Protein AF-A0A382KLL0-F1 (afdb_monomer_lite)

Organism: NCBI:txid408172

Secondary structure (DSSP, 8-state):
---TT--SS-EEEEEES--SSSGGGTTT--EEEEETTEEEEE-TTS-HHHHHHHHHHHHHHH-SS-SSS-S-HHHHHHHHHTT-EEEEESSHHHHHHHHHHHHHHHTTS-EEEEETTT--TTSBTT-TT-SSB-THHHHHHHHIIIIIIHHH-HHHH-SSTTSHHHHHHHHHTTS--SS--S---

Sequence (185 aa):
MTPVGQAAEPDFKIHSGKNDRLPGLKSALPKHVQVFGLYIQATDRVPDAKLLHAADITADFLDNDRDGKPDNPKVNDKLWNERSAIVMGYDERELERLHDRYGEMFDDYALQGLYATETLPNAGPHNPKSPEFDASIEEILHIITSVGYAGVYPKVFGEHHGSELANAMDIARGGYFRTVPRRYP

Radius of gyration: 17.39 Å; chains: 1; bounding box: 43×48×37 Å

Foldseek 3Di:
DPPPQAPLAFDLDKDFDADPLLRVCCVQFRIWGDGRLEIETEGPLQDSVLSSLLSVLLNCVQPVVRPRHGPDVQLSVQSNVQSEYEYEYQDPVSVVVVCVVCVVSCVSHHYFYDHSVQQDCCAPPNPPPHPHDRCSNVRSVCSSQARRVCVRPVLARNPDPNRVVQVVVQVQQVHDDPDDDPDGD

Structure (mmCIF, N/CA/C/O backbone):
data_AF-A0A382KLL0-F1
#
_entry.id   AF-A0A382KLL0-F1
#
loop_
_atom_site.group_PDB
_atom_site.id
_atom_site.type_symbol
_atom_site.label_atom_id
_atom_site.label_alt_id
_atom_site.label_comp_id
_atom_site.label_asym_id
_atom_site.label_entity_id
_atom_site.label_seq_id
_atom_site.pdbx_PDB_ins_code
_atom_site.Cartn_x
_atom_site.Cartn_y
_atom_site.Cartn_z
_atom_site.occupancy
_atom_site.B_iso_or_equiv
_atom_site.auth_seq_id
_atom_site.auth_comp_id
_atom_site.auth_asym_id
_atom_site.auth_atom_id
_atom_site.pdbx_PDB_model_num
ATOM 1 N N . MET A 1 1 ? -12.933 -24.499 -12.499 1.00 36.19 1 MET A N 1
ATOM 2 C CA . MET A 1 1 ? -12.838 -24.156 -11.067 1.00 36.19 1 MET A CA 1
ATOM 3 C C . MET A 1 1 ? -13.063 -22.666 -10.958 1.00 36.19 1 MET A C 1
ATOM 5 O O . MET A 1 1 ? -12.303 -21.921 -11.555 1.00 36.19 1 MET A O 1
ATOM 9 N N . THR A 1 2 ? -14.131 -22.242 -10.296 1.00 32.59 2 THR A N 1
ATOM 10 C CA . THR A 1 2 ? -14.347 -20.830 -9.967 1.00 32.59 2 THR A CA 1
ATOM 11 C C . THR A 1 2 ? -13.279 -20.430 -8.943 1.00 32.59 2 THR A C 1
ATOM 13 O O . THR A 1 2 ? -13.152 -21.151 -7.949 1.00 32.59 2 THR A O 1
ATOM 16 N N . PRO A 1 3 ? -12.468 -19.380 -9.160 1.00 39.78 3 PRO A N 1
ATOM 17 C CA . PRO A 1 3 ? -11.495 -18.947 -8.166 1.00 39.78 3 PRO A CA 1
ATOM 18 C C . PRO A 1 3 ? -12.237 -18.530 -6.896 1.00 39.78 3 PRO A C 1
ATOM 20 O O . PRO A 1 3 ? -13.030 -17.592 -6.891 1.00 39.78 3 PRO A O 1
ATOM 23 N N . VAL A 1 4 ? -12.019 -19.275 -5.818 1.00 44.22 4 VAL A N 1
ATOM 24 C CA . VAL A 1 4 ? -12.547 -18.961 -4.491 1.00 44.22 4 VAL A CA 1
ATOM 25 C C . VAL A 1 4 ? -11.697 -17.811 -3.942 1.00 44.22 4 VAL A C 1
ATOM 27 O O . VAL A 1 4 ? -10.624 -18.048 -3.390 1.00 44.22 4 VAL A O 1
ATOM 30 N N . GLY A 1 5 ? -12.129 -16.568 -4.169 1.00 46.00 5 GLY A N 1
ATOM 31 C CA . GLY A 1 5 ? -11.445 -15.371 -3.657 1.00 46.00 5 GLY A CA 1
ATOM 32 C C . GLY A 1 5 ? -11.939 -14.026 -4.198 1.00 46.00 5 GLY A C 1
ATOM 33 O O . GLY A 1 5 ? -11.692 -13.003 -3.574 1.00 46.00 5 GLY A O 1
ATOM 34 N N . GLN A 1 6 ? -12.667 -14.007 -5.316 1.00 46.66 6 GLN A N 1
ATOM 35 C CA . GLN A 1 6 ? -13.164 -12.767 -5.914 1.00 46.66 6 GLN A CA 1
ATOM 36 C C . GLN A 1 6 ? -14.510 -12.384 -5.290 1.00 46.66 6 GLN A C 1
ATOM 38 O O . GLN A 1 6 ? -15.559 -12.863 -5.719 1.00 46.66 6 GLN A O 1
ATOM 43 N N . ALA A 1 7 ? -14.493 -11.529 -4.264 1.00 50.28 7 ALA A N 1
ATOM 44 C CA . ALA A 1 7 ? -15.650 -10.671 -4.042 1.00 50.28 7 ALA A CA 1
ATOM 45 C C . ALA A 1 7 ? -15.849 -9.858 -5.332 1.00 50.28 7 ALA A C 1
ATOM 47 O O . ALA A 1 7 ? -14.892 -9.277 -5.841 1.00 50.28 7 ALA A O 1
ATOM 48 N N . ALA A 1 8 ? -17.053 -9.915 -5.905 1.00 53.00 8 ALA A N 1
ATOM 49 C CA . ALA A 1 8 ? -17.367 -9.245 -7.168 1.00 53.00 8 ALA A CA 1
ATOM 50 C C . ALA A 1 8 ? -17.419 -7.717 -7.030 1.00 53.00 8 ALA A C 1
ATOM 52 O O . ALA A 1 8 ? -17.433 -7.043 -8.047 1.00 53.00 8 ALA A O 1
ATOM 53 N N . GLU A 1 9 ? -17.467 -7.220 -5.791 1.00 58.47 9 GLU A N 1
ATOM 54 C CA . GLU A 1 9 ? -17.446 -5.814 -5.398 1.00 58.47 9 GLU A CA 1
ATOM 55 C C . GLU A 1 9 ? -16.724 -5.710 -4.036 1.00 58.47 9 GLU A C 1
ATOM 57 O O . GLU A 1 9 ? -16.794 -6.659 -3.239 1.00 58.47 9 GLU A O 1
ATOM 62 N N . PRO A 1 10 ? -16.018 -4.604 -3.745 1.00 63.91 10 PRO A N 1
ATOM 63 C CA . PRO A 1 10 ? -15.352 -4.406 -2.462 1.00 63.91 10 PRO A CA 1
ATOM 64 C C . PRO A 1 10 ? -16.366 -4.276 -1.309 1.00 63.91 10 PRO A C 1
ATOM 66 O O . PRO A 1 10 ? -17.288 -3.462 -1.352 1.00 63.91 10 PRO A O 1
ATOM 69 N N . ASP A 1 11 ? -16.189 -5.077 -0.251 1.00 68.38 11 ASP A N 1
ATOM 70 C CA . ASP A 1 11 ? -16.992 -4.995 0.975 1.00 68.38 11 ASP A CA 1
ATOM 71 C C . ASP A 1 11 ? -16.324 -4.028 1.959 1.00 68.38 11 ASP A C 1
ATOM 73 O O . ASP A 1 11 ? -15.412 -4.400 2.697 1.00 68.38 11 ASP A O 1
ATOM 77 N N . PHE A 1 12 ? -16.798 -2.781 2.005 1.00 79.62 12 PHE A N 1
ATOM 78 C CA . PHE A 1 12 ? -16.330 -1.758 2.954 1.00 79.62 12 PHE A CA 1
ATOM 79 C C . PHE A 1 12 ? -16.808 -1.985 4.397 1.00 79.62 12 PHE A C 1
ATOM 81 O O . PHE A 1 12 ? -16.829 -1.067 5.220 1.00 79.62 12 PHE A O 1
ATOM 88 N N . LYS A 1 13 ? -17.232 -3.198 4.744 1.00 84.69 13 LYS A N 1
ATOM 89 C CA . LYS A 1 13 ? -17.627 -3.539 6.102 1.00 84.69 13 LYS A CA 1
ATOM 90 C C . LYS A 1 13 ? -16.410 -3.920 6.934 1.00 84.69 13 LYS A C 1
ATOM 92 O O . LYS A 1 13 ? -15.639 -4.809 6.585 1.00 84.69 13 LYS A O 1
ATOM 97 N N . ILE A 1 14 ? -16.293 -3.293 8.103 1.00 84.25 14 ILE A N 1
ATOM 98 C CA . ILE A 1 14 ? -15.345 -3.740 9.122 1.00 84.25 14 ILE A CA 1
ATOM 99 C C . ILE A 1 14 ? -15.863 -5.044 9.717 1.00 84.25 14 ILE A C 1
ATOM 101 O O . ILE A 1 14 ? -16.942 -5.103 10.315 1.00 84.25 14 ILE A O 1
ATOM 105 N N . HIS A 1 15 ? -15.056 -6.084 9.584 1.00 85.62 15 HIS A N 1
ATOM 106 C CA . HIS A 1 15 ? -15.266 -7.367 10.224 1.00 85.62 15 HIS A CA 1
ATOM 107 C C . HIS A 1 15 ? -14.404 -7.452 11.480 1.00 85.62 15 HIS A C 1
ATOM 109 O O . HIS A 1 15 ? -13.252 -7.010 11.521 1.00 85.62 15 HIS A O 1
ATOM 115 N N . SER A 1 16 ? -14.973 -8.042 12.525 1.00 78.00 16 SER A N 1
ATOM 116 C CA . SER A 1 16 ? -14.269 -8.360 13.761 1.00 78.00 16 SER A CA 1
A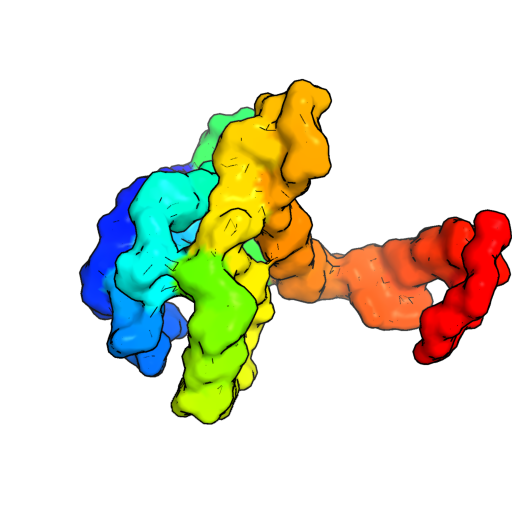TOM 117 C C . SER A 1 16 ? -14.259 -9.869 13.969 1.00 78.00 16 SER A C 1
ATOM 119 O O . SER A 1 16 ? -15.190 -10.585 13.593 1.00 78.00 16 SER A O 1
ATOM 121 N N . GLY A 1 17 ? -13.189 -10.391 14.562 1.00 67.50 17 GLY A N 1
ATOM 122 C CA . GLY A 1 17 ? -13.123 -11.809 14.902 1.00 67.50 17 GLY A CA 1
ATOM 123 C C . GLY A 1 17 ? -12.251 -12.644 13.962 1.00 67.50 17 GLY A C 1
ATOM 124 O O . GLY A 1 17 ? -11.063 -12.385 13.836 1.00 67.50 17 GLY A O 1
ATOM 125 N N . LYS A 1 18 ? -12.765 -13.777 13.462 1.00 63.84 18 LYS A N 1
ATOM 126 C CA . LYS A 1 18 ? -11.945 -14.800 12.782 1.00 63.84 18 LYS A CA 1
ATOM 127 C C . LYS A 1 18 ? -11.482 -14.292 11.410 1.00 63.84 18 LYS A C 1
ATOM 129 O O . LYS A 1 18 ? -12.294 -14.188 10.503 1.00 63.84 18 LYS A O 1
ATOM 134 N N . ASN A 1 19 ? -10.187 -14.023 11.276 1.00 71.56 19 ASN A N 1
ATOM 135 C CA . ASN A 1 19 ? -9.538 -13.797 9.992 1.00 71.56 19 ASN A CA 1
ATOM 136 C C . ASN A 1 19 ? -8.830 -15.092 9.575 1.00 71.56 19 ASN A C 1
ATOM 138 O O . ASN A 1 19 ? -7.762 -15.409 10.089 1.00 71.56 19 ASN A O 1
ATOM 142 N N . ASP A 1 20 ? -9.439 -15.861 8.673 1.00 69.94 20 ASP A N 1
ATOM 143 C CA . ASP A 1 20 ? -8.904 -17.163 8.247 1.00 69.94 20 ASP A CA 1
ATOM 144 C C . ASP A 1 20 ? -7.641 -17.062 7.390 1.00 69.94 20 ASP A C 1
ATOM 146 O O . ASP A 1 20 ? -6.955 -18.063 7.181 1.00 69.94 20 ASP A O 1
ATOM 150 N N . ARG A 1 21 ? -7.314 -15.858 6.915 1.00 72.12 21 ARG A N 1
ATOM 151 C CA . ARG A 1 21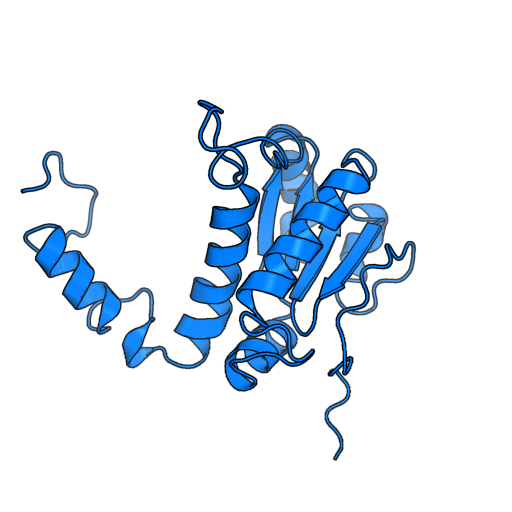 ? -6.113 -15.594 6.124 1.00 72.12 21 ARG A CA 1
ATOM 152 C C . ARG A 1 21 ? -4.925 -15.226 6.991 1.00 72.12 21 ARG A C 1
ATOM 154 O O . ARG A 1 21 ? -3.828 -15.659 6.671 1.00 72.12 21 ARG A O 1
ATOM 161 N N . LEU A 1 22 ? -5.162 -14.526 8.097 1.00 71.19 22 LEU A N 1
ATOM 162 C CA . LEU A 1 22 ? -4.162 -14.124 9.090 1.00 71.19 22 LEU A CA 1
ATOM 163 C C . LEU A 1 22 ? -4.571 -14.583 10.508 1.00 71.19 22 LEU A C 1
ATOM 165 O O . LEU A 1 22 ? -4.664 -13.773 11.434 1.00 71.19 22 LEU A O 1
ATOM 169 N N . PRO A 1 23 ? -4.834 -15.893 10.722 1.00 69.75 23 PRO A N 1
ATOM 170 C CA . PRO A 1 23 ? -5.451 -16.388 11.958 1.00 69.75 23 PRO A CA 1
ATOM 171 C C . PRO A 1 23 ? -4.567 -16.167 13.183 1.00 69.75 23 PRO A C 1
ATOM 173 O O . PRO A 1 23 ? -5.071 -15.947 14.284 1.00 69.75 23 PRO A O 1
ATOM 176 N N . GLY A 1 24 ? -3.251 -16.186 12.976 1.00 69.62 24 GLY A N 1
ATOM 177 C CA . GLY A 1 24 ? -2.265 -15.951 14.015 1.00 69.62 24 GLY A CA 1
ATOM 178 C C . GLY A 1 24 ? -2.253 -14.515 14.549 1.00 69.62 24 GLY A C 1
ATOM 179 O O . GLY A 1 24 ? -1.866 -14.296 15.693 1.00 69.62 24 GLY A O 1
ATOM 180 N N . LEU A 1 25 ? -2.731 -13.545 13.765 1.00 74.31 25 LEU A N 1
ATOM 181 C CA . LEU A 1 25 ? -2.673 -12.130 14.134 1.00 74.31 25 LEU A CA 1
ATOM 182 C C . LEU A 1 25 ? -3.972 -11.589 14.713 1.00 74.31 25 LEU A C 1
ATOM 184 O O . LEU A 1 25 ? -3.988 -10.465 15.198 1.00 74.31 25 LEU A O 1
ATOM 188 N N . LYS A 1 26 ? -5.042 -12.387 14.750 1.00 77.56 26 LYS A N 1
ATOM 189 C CA . LYS A 1 26 ? -6.360 -11.965 15.245 1.00 77.56 26 LYS A CA 1
ATOM 190 C C . LYS A 1 26 ? -6.315 -11.267 16.609 1.00 77.56 26 LYS A C 1
ATOM 192 O O . LYS A 1 26 ? -7.029 -10.294 16.822 1.00 77.56 26 LYS A O 1
ATOM 197 N N . SER A 1 27 ? -5.520 -11.785 17.545 1.00 79.12 27 SER A N 1
ATOM 198 C CA . SER A 1 27 ? -5.426 -11.212 18.896 1.00 79.12 27 SER A CA 1
ATOM 199 C C . SER A 1 27 ? -4.748 -9.840 18.912 1.00 79.12 27 SER A C 1
ATOM 201 O O . SER A 1 27 ? -4.966 -9.069 19.840 1.00 79.1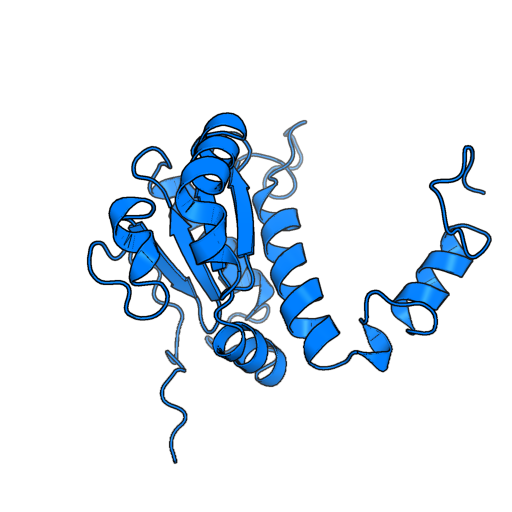2 27 SER A O 1
ATOM 203 N N . ALA A 1 28 ? -3.913 -9.555 17.914 1.00 84.44 28 ALA A N 1
ATOM 204 C CA . ALA A 1 28 ? -3.158 -8.315 17.788 1.00 84.44 28 ALA A CA 1
ATOM 205 C C . ALA A 1 28 ? -3.852 -7.310 16.846 1.00 84.44 28 ALA A C 1
ATOM 207 O O . ALA A 1 28 ? -3.778 -6.104 17.065 1.00 84.44 28 ALA A O 1
ATOM 208 N N . LEU A 1 29 ? -4.564 -7.822 15.838 1.00 91.12 29 LEU A N 1
ATOM 209 C CA . LEU A 1 29 ? -5.255 -7.088 14.781 1.00 91.12 29 LEU A CA 1
ATOM 210 C C . LEU A 1 29 ? -6.734 -7.529 14.712 1.00 91.12 29 LEU A C 1
ATOM 212 O O . LEU A 1 29 ? -7.131 -8.292 13.826 1.00 91.12 29 LEU A O 1
ATOM 216 N N . PRO A 1 30 ? -7.566 -7.114 15.680 1.00 91.31 30 PRO A N 1
ATOM 217 C CA . PRO A 1 30 ? -8.939 -7.604 15.817 1.00 91.31 30 PRO A CA 1
ATOM 218 C C . PRO A 1 30 ? -9.905 -7.099 14.739 1.00 91.31 30 PRO A C 1
ATOM 220 O O . PRO A 1 30 ? -10.977 -7.692 14.569 1.00 91.31 30 PRO A O 1
ATOM 223 N N . LYS A 1 31 ? -9.552 -6.026 14.022 1.00 93.25 31 LYS A N 1
ATOM 224 C CA . LYS A 1 31 ? -10.388 -5.395 12.994 1.00 93.25 31 LYS A CA 1
ATOM 225 C C . LYS A 1 31 ? -9.793 -5.615 11.620 1.00 93.25 31 LYS A C 1
ATOM 227 O O . LYS A 1 31 ? -8.582 -5.483 11.455 1.00 93.25 31 LYS A O 1
ATOM 232 N N . HIS A 1 32 ? -10.636 -5.913 10.638 1.00 92.19 32 HIS A N 1
ATOM 233 C CA . HIS A 1 32 ? -10.185 -6.038 9.261 1.00 92.19 32 HIS A CA 1
ATOM 234 C C . HIS A 1 32 ? -11.255 -5.670 8.236 1.00 92.19 32 HIS A C 1
ATOM 236 O O . HIS A 1 32 ? -12.452 -5.770 8.498 1.00 92.19 32 HIS A O 1
ATOM 242 N N . VAL A 1 33 ? -10.785 -5.279 7.057 1.00 92.75 33 VAL A N 1
ATOM 243 C CA . VAL A 1 33 ? -11.560 -5.075 5.831 1.00 92.75 33 VAL A CA 1
ATOM 244 C C . VAL A 1 33 ? -10.838 -5.824 4.709 1.00 92.75 33 VAL A C 1
ATOM 246 O O . VAL A 1 33 ? -9.607 -5.901 4.708 1.00 92.75 33 VAL A O 1
ATOM 249 N N . GLN A 1 34 ? -11.590 -6.408 3.779 1.00 91.62 34 GLN A N 1
ATOM 250 C CA . GLN A 1 34 ? -11.034 -7.017 2.573 1.00 91.62 34 GLN A CA 1
ATOM 251 C C . GLN A 1 34 ? -11.463 -6.192 1.363 1.00 91.62 34 GLN A C 1
ATOM 253 O O . GLN A 1 34 ? -12.655 -6.075 1.082 1.00 91.62 34 GLN A O 1
ATOM 258 N N . VAL A 1 35 ? -10.486 -5.682 0.619 1.00 93.81 35 VAL A N 1
ATOM 259 C CA . VAL A 1 35 ? -10.706 -4.974 -0.641 1.00 93.81 35 VAL A CA 1
ATOM 260 C C . VAL A 1 35 ? -10.065 -5.804 -1.743 1.00 93.81 35 VAL A C 1
ATOM 262 O O . VAL A 1 35 ? -8.844 -5.866 -1.878 1.00 93.81 35 VAL A O 1
ATOM 265 N N . PHE A 1 36 ? -10.909 -6.515 -2.491 1.00 93.19 36 PHE A N 1
ATOM 266 C CA . PHE A 1 36 ? -10.484 -7.496 -3.487 1.00 93.19 36 PHE A CA 1
ATOM 267 C C . PHE A 1 36 ? -9.445 -8.494 -2.923 1.00 93.19 36 PHE A C 1
ATOM 269 O O . PHE A 1 36 ? -9.746 -9.239 -1.987 1.00 93.19 36 PHE A O 1
ATOM 276 N N . GLY A 1 37 ? -8.242 -8.546 -3.499 1.00 92.56 37 GLY A N 1
ATOM 277 C CA . GLY A 1 37 ? -7.136 -9.407 -3.089 1.00 92.56 37 GLY A CA 1
ATOM 278 C C . GLY A 1 37 ? -6.292 -8.880 -1.925 1.00 92.56 37 GLY A C 1
ATOM 279 O O . GLY A 1 37 ? -5.418 -9.616 -1.471 1.00 92.56 37 GLY A O 1
ATOM 280 N N . LEU A 1 38 ? -6.533 -7.658 -1.431 1.00 94.25 38 LEU A N 1
ATOM 281 C CA . LEU A 1 38 ? -5.754 -7.034 -0.358 1.00 94.25 38 LEU A CA 1
ATOM 282 C C . LEU A 1 38 ? -6.553 -6.956 0.952 1.00 94.25 38 LEU A C 1
ATOM 284 O O . LEU A 1 38 ? -7.702 -6.512 0.984 1.00 94.25 38 LEU A O 1
ATOM 288 N N . TYR A 1 39 ? -5.927 -7.367 2.056 1.00 92.94 39 TYR A N 1
ATOM 289 C CA . TYR A 1 39 ? -6.479 -7.162 3.395 1.00 92.94 39 TYR A CA 1
ATOM 290 C C . TYR A 1 39 ? -5.972 -5.864 4.016 1.00 92.94 39 TYR A C 1
ATOM 292 O O . TYR A 1 39 ? -4.827 -5.471 3.826 1.00 92.94 39 TYR A O 1
ATOM 300 N N . ILE A 1 40 ? -6.801 -5.252 4.852 1.00 94.62 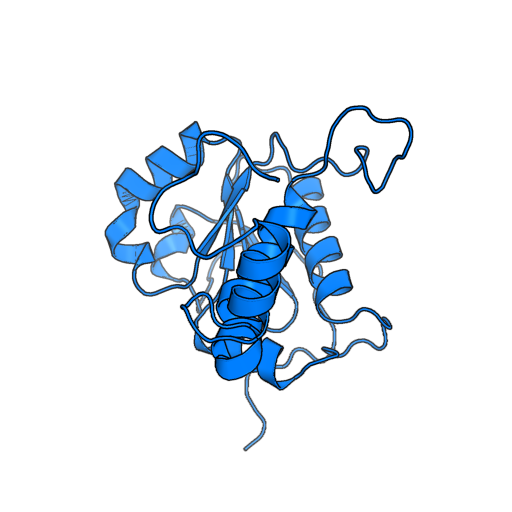40 ILE A N 1
ATOM 301 C CA . ILE A 1 40 ? -6.402 -4.161 5.738 1.00 94.62 40 ILE A CA 1
ATOM 302 C C . ILE A 1 40 ? -6.790 -4.579 7.141 1.00 94.62 40 ILE A C 1
ATOM 304 O O . ILE A 1 40 ? -7.948 -4.910 7.393 1.00 94.62 40 ILE A O 1
ATOM 308 N N . GLN A 1 41 ? -5.822 -4.623 8.046 1.00 93.38 41 GLN A N 1
ATOM 309 C CA . GLN A 1 41 ? -5.999 -5.120 9.405 1.00 93.38 41 GLN A CA 1
ATOM 310 C C . GLN A 1 41 ? -5.487 -4.102 10.391 1.00 93.38 41 GLN A C 1
ATOM 312 O O . GLN A 1 41 ? -4.490 -3.446 10.128 1.00 93.38 41 GLN A O 1
ATOM 317 N N . ALA A 1 42 ? -6.152 -3.970 11.527 1.00 95.81 42 ALA A N 1
ATOM 318 C CA . ALA A 1 42 ? -5.878 -2.878 12.439 1.00 95.81 42 ALA A CA 1
ATOM 319 C C . ALA A 1 42 ? -5.941 -3.307 13.899 1.00 95.81 42 ALA A C 1
ATOM 321 O O . ALA A 1 42 ? -6.773 -4.139 14.281 1.00 95.81 42 ALA A O 1
ATOM 322 N N . THR A 1 43 ? -5.108 -2.672 14.724 1.00 95.50 43 THR A N 1
ATOM 323 C CA . THR A 1 43 ? -5.268 -2.713 16.180 1.00 95.50 43 THR A CA 1
ATOM 324 C C . THR A 1 43 ? -6.555 -1.990 16.598 1.00 95.50 43 THR A C 1
ATOM 326 O O . THR A 1 43 ? -7.106 -1.163 15.863 1.00 95.50 43 THR A O 1
ATOM 329 N N . ASP A 1 44 ? -7.045 -2.258 17.810 1.00 95.06 44 ASP A N 1
ATOM 330 C CA . ASP A 1 44 ? -8.244 -1.591 18.344 1.00 95.06 44 ASP A CA 1
ATOM 331 C C . ASP A 1 44 ? -8.098 -0.065 18.447 1.00 95.06 44 ASP A C 1
ATOM 333 O O . ASP A 1 44 ? -9.095 0.657 18.432 1.00 95.06 44 ASP A O 1
ATOM 337 N N . ARG A 1 45 ? -6.860 0.440 18.536 1.00 97.12 45 ARG A N 1
ATOM 338 C CA . ARG A 1 45 ? -6.573 1.871 18.698 1.00 97.12 45 ARG A CA 1
ATOM 339 C C . ARG A 1 45 ? -6.726 2.672 17.409 1.00 97.12 45 ARG A C 1
ATOM 341 O O . ARG A 1 45 ? -6.852 3.893 17.476 1.00 97.12 45 ARG A O 1
ATOM 348 N N . VAL A 1 46 ? -6.714 2.019 16.251 1.00 98.25 46 VAL A N 1
ATOM 349 C CA . VAL A 1 46 ? -6.942 2.678 14.960 1.00 98.25 46 VAL A CA 1
ATOM 350 C C . VAL A 1 46 ? -8.413 3.088 14.877 1.00 98.25 46 VAL A C 1
ATOM 352 O O . VAL A 1 46 ? -9.266 2.226 15.023 1.00 98.25 46 VAL A O 1
ATOM 355 N N . PRO A 1 47 ? -8.784 4.352 14.634 1.00 98.00 47 PRO A N 1
ATOM 356 C CA . PRO A 1 47 ? -10.191 4.711 14.463 1.00 98.00 47 PRO A CA 1
ATOM 357 C C . PRO A 1 47 ? -10.810 4.044 13.228 1.00 98.00 47 PRO A C 1
ATOM 359 O O . PRO A 1 47 ? -10.190 4.015 12.167 1.00 98.00 47 PRO A O 1
ATOM 362 N N . ASP A 1 48 ? -12.059 3.586 13.332 1.00 97.31 48 ASP A N 1
ATOM 363 C CA . ASP A 1 48 ? -12.766 2.904 12.233 1.00 97.31 48 ASP A CA 1
ATOM 364 C C . ASP A 1 48 ? -12.831 3.752 10.957 1.00 97.31 48 ASP A C 1
ATOM 366 O O . ASP A 1 48 ? -12.618 3.241 9.865 1.00 97.31 48 ASP A O 1
ATOM 370 N N . ALA A 1 49 ? -13.020 5.068 11.089 1.00 97.44 49 ALA A N 1
ATOM 371 C CA . ALA A 1 49 ? -13.007 5.984 9.950 1.00 97.44 49 ALA A CA 1
ATOM 372 C C . ALA A 1 49 ? -11.661 6.000 9.200 1.00 97.44 49 ALA A C 1
ATOM 374 O O . ALA A 1 49 ? -11.646 6.174 7.989 1.00 97.44 49 ALA A O 1
ATOM 375 N N . LYS A 1 50 ? -10.534 5.798 9.897 1.00 98.38 50 LYS A N 1
ATOM 376 C CA . LYS A 1 50 ? -9.207 5.735 9.264 1.00 98.38 50 LYS A CA 1
ATOM 377 C C . LYS A 1 50 ? -8.968 4.386 8.590 1.00 98.38 50 LYS A C 1
ATOM 379 O O . LYS A 1 50 ? -8.394 4.348 7.510 1.00 98.38 50 LYS A O 1
ATOM 384 N N . LEU A 1 51 ? -9.463 3.301 9.189 1.00 97.88 51 LEU A N 1
ATOM 385 C CA . LEU A 1 51 ? -9.465 1.977 8.562 1.00 97.88 51 LEU A CA 1
ATOM 386 C C . LEU A 1 51 ? -10.297 1.969 7.268 1.00 97.88 51 LEU A C 1
ATOM 388 O O . LEU A 1 51 ? -9.847 1.454 6.249 1.00 97.88 51 LEU A O 1
ATOM 392 N N . LEU A 1 52 ? -11.487 2.574 7.294 1.00 97.56 52 LEU A N 1
ATOM 393 C CA . LEU A 1 52 ? -12.342 2.704 6.111 1.00 97.56 52 LEU A CA 1
ATOM 394 C C . LEU A 1 52 ? -11.741 3.628 5.053 1.00 97.56 52 LEU A C 1
ATOM 396 O O . LEU A 1 52 ? -11.856 3.333 3.872 1.00 97.56 52 LEU A O 1
ATOM 400 N N . HIS A 1 53 ? -11.062 4.700 5.463 1.00 97.88 53 HIS A N 1
ATOM 401 C CA . HIS A 1 53 ? -10.326 5.560 4.535 1.00 97.88 53 HIS A CA 1
ATOM 402 C C . HIS A 1 53 ? -9.229 4.789 3.793 1.00 97.88 53 HIS A C 1
ATOM 404 O O . HIS A 1 53 ? -9.156 4.847 2.573 1.00 97.88 53 HIS A O 1
ATOM 410 N N . ALA A 1 54 ? -8.429 3.986 4.501 1.00 98.31 54 ALA A N 1
ATOM 411 C CA . ALA A 1 54 ? -7.442 3.116 3.859 1.00 98.31 54 ALA A CA 1
ATOM 412 C C . ALA A 1 54 ? -8.095 2.099 2.898 1.00 98.31 54 ALA A C 1
ATOM 414 O O . ALA A 1 54 ? -7.542 1.793 1.840 1.00 98.31 54 ALA A O 1
ATOM 415 N N . ALA A 1 55 ? -9.285 1.587 3.235 1.00 97.50 55 ALA A N 1
ATOM 416 C CA . ALA A 1 55 ? -10.047 0.716 2.341 1.00 97.50 55 ALA A CA 1
ATOM 417 C C . ALA A 1 55 ? -10.489 1.435 1.059 1.00 97.50 55 ALA A C 1
ATOM 419 O O . ALA A 1 55 ? -10.361 0.860 -0.019 1.00 97.50 55 ALA A O 1
ATOM 420 N N . ASP A 1 56 ? -10.951 2.680 1.167 1.00 96.19 56 ASP A N 1
ATOM 421 C CA . ASP A 1 56 ? -11.363 3.515 0.030 1.00 96.19 56 ASP A CA 1
ATOM 422 C C . ASP A 1 56 ? -10.191 3.772 -0.927 1.00 96.19 56 ASP A C 1
ATOM 424 O O . ASP A 1 56 ? -10.277 3.466 -2.114 1.00 96.19 56 ASP A O 1
ATOM 428 N N . ILE A 1 57 ? -9.036 4.179 -0.389 1.00 97.56 57 ILE A N 1
ATOM 429 C CA . ILE A 1 57 ? -7.803 4.365 -1.172 1.00 97.56 57 ILE A CA 1
ATOM 430 C C . ILE A 1 57 ? -7.362 3.062 -1.854 1.00 97.56 57 ILE A C 1
ATOM 432 O O . ILE A 1 57 ? -6.922 3.074 -3.001 1.00 97.56 57 ILE A O 1
ATOM 436 N N . THR A 1 58 ? -7.501 1.920 -1.176 1.00 97.88 58 THR A N 1
ATOM 437 C CA . THR A 1 58 ? -7.187 0.613 -1.774 1.00 97.88 58 THR A CA 1
ATOM 438 C C . THR A 1 58 ? -8.102 0.290 -2.951 1.00 97.88 58 THR A C 1
ATOM 440 O O . THR A 1 58 ? -7.627 -0.231 -3.960 1.00 97.88 58 THR A O 1
ATOM 443 N N . ALA A 1 59 ? -9.399 0.588 -2.838 1.00 96.19 59 ALA A N 1
ATOM 444 C CA . ALA A 1 59 ? -10.347 0.368 -3.921 1.00 96.19 59 ALA A CA 1
ATOM 445 C C . ALA A 1 59 ? -10.019 1.268 -5.116 1.00 96.19 59 ALA A C 1
ATOM 447 O O . ALA A 1 59 ? -9.878 0.749 -6.217 1.00 96.19 59 ALA A O 1
ATOM 448 N N . ASP A 1 60 ? -9.770 2.560 -4.884 1.00 94.69 60 ASP A N 1
ATOM 449 C CA . ASP A 1 60 ? -9.400 3.518 -5.934 1.00 94.69 60 ASP A CA 1
ATOM 450 C C . ASP A 1 60 ? -8.111 3.123 -6.681 1.00 94.69 60 ASP A C 1
ATOM 452 O O . ASP A 1 60 ? -7.988 3.364 -7.881 1.00 94.69 60 ASP A O 1
ATOM 456 N N . PHE A 1 61 ? -7.142 2.492 -6.007 1.00 97.06 61 PHE A N 1
ATOM 457 C CA . PHE A 1 61 ? -5.928 2.004 -6.673 1.00 97.06 61 PHE A CA 1
ATOM 458 C C . PHE A 1 61 ? -6.121 0.707 -7.468 1.00 97.06 61 PHE A C 1
ATOM 460 O O . PHE A 1 61 ? -5.387 0.478 -8.433 1.00 97.06 61 PHE A O 1
ATOM 467 N N . LEU A 1 62 ? -7.026 -0.176 -7.039 1.00 96.75 62 LEU A N 1
ATOM 468 C CA . LEU A 1 62 ? -7.235 -1.480 -7.676 1.00 96.75 62 LEU A CA 1
ATOM 469 C C . LEU A 1 62 ? -8.319 -1.452 -8.761 1.00 96.75 62 LEU A C 1
ATOM 471 O O . LEU A 1 62 ? -8.234 -2.255 -9.687 1.00 96.75 62 LEU A O 1
ATOM 475 N N . ASP A 1 63 ? -9.291 -0.552 -8.639 1.00 95.94 63 ASP A N 1
ATOM 476 C CA . ASP A 1 63 ? -10.454 -0.338 -9.506 1.00 95.94 63 ASP A CA 1
ATOM 477 C C . ASP A 1 63 ? -10.601 1.175 -9.761 1.00 95.94 63 ASP A C 1
ATOM 479 O O . ASP A 1 63 ? -11.418 1.873 -9.156 1.00 95.94 63 ASP A O 1
ATOM 483 N N . ASN A 1 64 ? -9.726 1.714 -10.610 1.00 92.81 64 ASN A N 1
ATOM 484 C CA . ASN A 1 64 ? -9.629 3.149 -10.870 1.00 92.81 64 ASN A CA 1
ATOM 485 C C . ASN A 1 64 ? -10.793 3.655 -11.738 1.00 92.81 64 ASN A C 1
ATOM 487 O O . ASN A 1 64 ? -11.179 4.822 -11.646 1.00 92.81 64 ASN A O 1
ATOM 491 N N . ASP A 1 65 ? -11.366 2.799 -12.592 1.00 94.38 65 ASP A N 1
ATOM 492 C CA . ASP A 1 65 ? -12.553 3.145 -13.381 1.00 94.38 65 ASP A CA 1
ATOM 493 C C . ASP A 1 65 ? -13.881 2.951 -12.621 1.00 94.38 65 ASP A C 1
ATOM 495 O O . ASP A 1 65 ? -14.916 3.472 -13.056 1.00 94.38 65 ASP A O 1
ATOM 499 N N . ARG A 1 66 ? -13.819 2.332 -11.432 1.00 90.88 66 ARG A N 1
ATOM 500 C CA . ARG A 1 66 ? -14.917 2.117 -10.481 1.00 90.88 66 ARG A CA 1
ATOM 501 C C . ARG A 1 66 ? -16.047 1.278 -11.071 1.00 90.88 66 ARG A C 1
ATOM 503 O O . ARG A 1 66 ? -17.224 1.520 -10.780 1.00 90.88 66 ARG A O 1
ATOM 510 N N . ASP A 1 67 ? -15.707 0.302 -11.912 1.00 92.06 67 ASP A N 1
ATOM 511 C CA . ASP A 1 67 ? -16.664 -0.645 -12.492 1.00 92.06 67 ASP A CA 1
ATOM 512 C C . ASP A 1 67 ? -17.006 -1.822 -11.556 1.00 92.06 67 ASP A C 1
ATOM 514 O O . ASP A 1 67 ? -17.834 -2.680 -11.900 1.00 92.06 67 ASP A O 1
ATOM 518 N N . GLY A 1 68 ? -16.394 -1.843 -10.368 1.00 89.62 68 GLY A N 1
ATOM 519 C CA . GLY A 1 68 ? -16.544 -2.862 -9.341 1.00 89.62 68 GLY A CA 1
ATOM 520 C C . GLY A 1 68 ? -15.550 -4.013 -9.477 1.00 89.62 68 GLY A C 1
ATOM 521 O O . GLY A 1 68 ? -15.625 -4.951 -8.685 1.00 89.62 68 GLY A O 1
ATOM 522 N N . LYS A 1 69 ? -14.629 -3.996 -10.450 1.00 90.88 69 LYS A N 1
ATOM 523 C CA . LYS A 1 69 ? -13.650 -5.070 -10.675 1.00 90.88 69 LYS A CA 1
ATOM 524 C C . LYS A 1 69 ? -12.222 -4.535 -10.646 1.00 90.88 69 LYS A C 1
ATOM 526 O O . LYS A 1 69 ? -11.964 -3.428 -11.087 1.00 90.88 69 LYS A O 1
ATOM 531 N N . PRO A 1 70 ? -11.246 -5.364 -10.235 1.00 94.25 70 PRO A N 1
ATOM 532 C CA . PRO A 1 70 ? -9.854 -4.973 -10.356 1.00 94.25 70 PRO A CA 1
ATOM 533 C C . PRO A 1 70 ? -9.450 -4.746 -11.820 1.00 94.25 70 PRO A C 1
ATOM 535 O O . PRO A 1 70 ? -9.551 -5.672 -12.634 1.00 94.25 70 PRO A O 1
ATOM 538 N N . ASP A 1 71 ? -8.872 -3.583 -12.117 1.00 95.62 71 ASP A N 1
ATOM 539 C CA . ASP A 1 71 ? -8.356 -3.205 -13.443 1.00 95.62 71 ASP A CA 1
ATOM 540 C C . ASP A 1 71 ? -7.288 -4.184 -13.947 1.00 95.62 71 ASP A C 1
ATOM 542 O O . ASP A 1 71 ? -7.141 -4.455 -15.144 1.00 95.62 71 ASP A O 1
ATOM 546 N N . ASN A 1 72 ? -6.514 -4.747 -13.013 1.00 97.12 72 ASN A N 1
ATOM 547 C CA . ASN A 1 72 ? -5.482 -5.734 -13.293 1.00 97.12 72 ASN A CA 1
ATOM 548 C C . ASN A 1 72 ? -5.720 -7.018 -12.483 1.00 97.12 72 ASN A C 1
ATOM 550 O O . ASN A 1 72 ? -5.130 -7.200 -11.411 1.00 97.12 72 ASN A O 1
ATOM 554 N N . PRO A 1 73 ? -6.526 -7.962 -13.008 1.00 96.06 73 PRO A N 1
ATOM 555 C CA . PRO A 1 73 ? -6.868 -9.191 -12.295 1.00 96.06 73 PRO A CA 1
ATOM 556 C C . PRO A 1 73 ? -5.650 -10.020 -11.872 1.00 96.06 73 PRO A C 1
ATOM 558 O O . PRO A 1 73 ? -5.664 -10.638 -10.814 1.00 96.06 73 PRO A O 1
ATOM 561 N N . LYS A 1 74 ? -4.556 -10.002 -12.649 1.00 97.94 74 LYS A N 1
ATOM 562 C CA . LYS A 1 74 ? -3.327 -10.735 -12.298 1.00 97.94 74 LYS A CA 1
ATOM 563 C C . LYS A 1 74 ? -2.619 -10.134 -11.087 1.00 97.94 74 LYS A C 1
ATOM 565 O O . LYS A 1 74 ? -2.102 -10.881 -10.263 1.00 97.94 74 LYS A O 1
ATOM 570 N N . VAL A 1 75 ? -2.578 -8.804 -10.996 1.00 98.31 75 VAL A N 1
ATOM 571 C CA . VAL A 1 75 ? -2.016 -8.086 -9.839 1.00 98.31 75 VAL A CA 1
ATOM 572 C C . VAL A 1 75 ? -2.869 -8.352 -8.605 1.00 98.31 75 VAL A C 1
ATOM 574 O O . VAL A 1 75 ? -2.329 -8.714 -7.564 1.00 98.31 75 VAL A O 1
ATOM 577 N N . ASN A 1 76 ? -4.192 -8.290 -8.746 1.00 96.81 76 ASN A N 1
ATOM 578 C CA . ASN A 1 76 ? -5.115 -8.658 -7.680 1.00 96.81 76 ASN A CA 1
ATOM 579 C C . ASN A 1 76 ? -4.896 -10.099 -7.176 1.00 96.81 76 ASN A C 1
ATOM 581 O O . ASN A 1 76 ? -4.763 -10.333 -5.976 1.00 96.81 76 ASN A O 1
ATOM 585 N N . ASP A 1 77 ? -4.811 -11.065 -8.093 1.00 96.12 77 ASP A N 1
ATOM 586 C CA . ASP A 1 77 ? -4.583 -12.470 -7.747 1.00 96.12 77 ASP A CA 1
ATOM 587 C C . ASP A 1 77 ? -3.210 -12.676 -7.088 1.00 96.12 77 ASP A C 1
ATOM 589 O O . ASP A 1 77 ? -3.065 -13.520 -6.202 1.00 96.12 77 ASP A O 1
ATOM 593 N N . LYS A 1 78 ? -2.191 -11.903 -7.485 1.00 97.56 78 LYS A N 1
ATOM 594 C CA . LYS A 1 78 ? -0.871 -11.929 -6.845 1.00 97.56 78 LYS A CA 1
ATOM 595 C C . LYS A 1 78 ? -0.951 -11.475 -5.388 1.00 97.56 78 LYS A C 1
ATOM 597 O O . LYS A 1 78 ? -0.469 -12.211 -4.533 1.00 97.56 78 LYS A O 1
ATOM 602 N N . LEU A 1 79 ? -1.604 -10.346 -5.103 1.00 96.81 79 LEU A N 1
ATOM 603 C CA . LEU A 1 79 ? -1.812 -9.855 -3.731 1.00 96.81 79 LEU A CA 1
ATOM 604 C C . LEU A 1 79 ? -2.537 -10.896 -2.864 1.00 96.81 79 LEU A C 1
ATOM 606 O O . LEU A 1 79 ? -2.119 -11.203 -1.748 1.00 96.81 79 LEU A O 1
ATOM 610 N N . TRP A 1 80 ? -3.568 -11.531 -3.424 1.00 94.00 80 TRP A N 1
ATOM 611 C CA . TRP A 1 80 ? -4.301 -12.594 -2.741 1.00 94.00 80 TRP A CA 1
ATOM 612 C C . TRP A 1 80 ? -3.434 -13.816 -2.410 1.00 94.00 80 TRP A C 1
ATOM 614 O O . TRP A 1 80 ? -3.515 -14.371 -1.308 1.00 94.00 80 TRP A O 1
ATOM 624 N N . ASN A 1 81 ? -2.623 -14.264 -3.370 1.00 93.94 81 ASN A N 1
ATOM 625 C CA . ASN A 1 81 ? -1.797 -15.462 -3.230 1.00 93.94 81 ASN A CA 1
ATOM 626 C C . ASN A 1 81 ? -0.630 -15.256 -2.256 1.00 93.94 81 ASN A C 1
ATOM 628 O O . ASN A 1 81 ? -0.311 -16.179 -1.510 1.00 93.94 81 ASN A O 1
ATOM 632 N N . GLU A 1 82 ? -0.058 -14.052 -2.215 1.00 93.62 82 GLU A N 1
ATOM 633 C CA . GLU A 1 82 ? 1.000 -13.660 -1.268 1.00 93.62 82 GLU A CA 1
ATOM 634 C C . GLU A 1 82 ? 0.455 -13.268 0.114 1.00 93.62 82 GLU A C 1
ATOM 636 O O . GLU A 1 82 ? 1.205 -12.839 0.990 1.00 93.62 82 GLU A O 1
ATOM 641 N N . ARG A 1 83 ? -0.864 -13.415 0.320 1.00 92.56 83 ARG A N 1
ATOM 642 C CA . ARG A 1 83 ? -1.554 -13.062 1.568 1.00 92.56 83 ARG A CA 1
ATOM 643 C C . ARG A 1 83 ? -1.244 -11.625 1.997 1.00 92.56 83 ARG A C 1
ATOM 645 O O . ARG A 1 83 ? -1.010 -11.365 3.178 1.00 92.56 83 ARG A O 1
ATOM 652 N N . SER A 1 84 ? -1.231 -10.714 1.027 1.00 94.38 84 SER A N 1
ATOM 653 C CA . SER A 1 84 ? -0.847 -9.327 1.243 1.00 94.38 84 SER A CA 1
ATOM 654 C C . SER A 1 84 ? -1.793 -8.618 2.206 1.00 94.38 84 SER A C 1
ATOM 656 O O . SER A 1 84 ? -3.018 -8.778 2.120 1.00 94.38 84 SER A O 1
ATOM 658 N N . ALA A 1 85 ? -1.236 -7.803 3.100 1.00 94.62 85 ALA A N 1
ATOM 659 C CA . ALA A 1 85 ? -2.036 -6.979 3.992 1.00 94.62 85 ALA A CA 1
ATOM 660 C C . ALA A 1 85 ? -1.374 -5.647 4.361 1.00 94.62 85 ALA A C 1
ATOM 662 O O . ALA A 1 85 ? -0.179 -5.583 4.644 1.00 94.62 85 ALA A O 1
ATOM 663 N N . ILE A 1 86 ? -2.196 -4.604 4.460 1.00 96.81 86 ILE A N 1
ATOM 664 C CA . ILE A 1 86 ? -1.871 -3.414 5.244 1.00 96.81 86 ILE A CA 1
ATOM 665 C C . ILE A 1 86 ? -2.100 -3.735 6.722 1.00 96.81 86 ILE A C 1
ATOM 667 O O . ILE A 1 86 ? -3.169 -4.224 7.102 1.00 96.81 86 ILE A O 1
ATOM 671 N N . VAL A 1 87 ? -1.114 -3.432 7.562 1.00 95.69 87 VAL A N 1
ATOM 672 C CA . VAL A 1 87 ? -1.194 -3.553 9.019 1.00 95.69 87 VAL A CA 1
ATOM 673 C C . VAL A 1 87 ? -1.197 -2.159 9.627 1.00 95.69 87 VAL A C 1
ATOM 675 O O . VAL A 1 87 ? -0.199 -1.446 9.592 1.00 95.69 87 VAL A O 1
ATOM 678 N N . MET A 1 88 ? -2.332 -1.776 10.204 1.00 97.69 88 MET A N 1
ATOM 679 C CA . MET A 1 88 ? -2.535 -0.476 10.819 1.00 97.69 88 MET A CA 1
ATOM 680 C C . MET A 1 88 ? -2.351 -0.525 12.336 1.00 97.69 88 MET A C 1
ATOM 682 O O . MET A 1 88 ? -3.005 -1.301 13.039 1.00 97.69 88 MET A O 1
ATOM 686 N N . GLY A 1 89 ? -1.510 0.367 12.850 1.00 97.75 89 GLY A N 1
ATOM 687 C CA . GLY A 1 89 ? -1.386 0.675 14.278 1.00 97.75 89 GLY A CA 1
ATOM 688 C C . GLY A 1 89 ? -1.707 2.142 14.535 1.00 97.75 89 GLY A C 1
ATOM 689 O O . GLY A 1 89 ? -1.888 2.913 13.595 1.00 97.75 89 GLY A O 1
ATOM 690 N N . TYR A 1 90 ? -1.807 2.564 15.796 1.00 98.19 90 TYR A N 1
ATOM 691 C CA . TYR A 1 90 ? -2.050 3.977 16.084 1.00 98.19 90 TYR A CA 1
ATOM 692 C C . TYR A 1 90 ? -0.879 4.859 15.628 1.00 98.19 90 TYR A C 1
ATOM 694 O O . TYR A 1 90 ? -1.103 5.864 14.961 1.00 98.19 90 TYR A O 1
ATOM 702 N N . ASP A 1 91 ? 0.344 4.461 15.981 1.00 98.38 91 ASP A N 1
ATOM 703 C CA . ASP A 1 91 ? 1.611 5.138 15.695 1.00 98.38 91 ASP A CA 1
ATOM 704 C C . ASP A 1 91 ? 2.728 4.111 15.414 1.00 98.38 91 ASP A C 1
ATOM 706 O O . ASP A 1 91 ? 2.546 2.908 15.629 1.00 98.38 91 ASP A O 1
ATOM 710 N N . GLU A 1 92 ? 3.891 4.597 14.968 1.00 96.62 92 GLU A N 1
ATOM 711 C CA . GLU A 1 92 ? 5.107 3.800 14.725 1.00 96.62 92 GLU A CA 1
ATOM 712 C C . GLU A 1 92 ? 5.458 2.909 15.918 1.00 96.62 92 GLU A C 1
ATOM 714 O O . GLU A 1 92 ? 5.613 1.696 15.791 1.00 96.62 92 GLU A O 1
ATOM 719 N N . ARG A 1 93 ? 5.456 3.491 17.119 1.00 97.38 93 ARG A N 1
ATOM 720 C CA . ARG A 1 93 ? 5.810 2.794 18.357 1.00 97.38 93 ARG A CA 1
ATOM 721 C C . ARG A 1 93 ? 4.878 1.621 18.673 1.00 97.38 93 ARG A C 1
ATOM 723 O O . ARG A 1 93 ? 5.267 0.689 19.379 1.00 97.38 93 ARG A O 1
ATOM 730 N N . GLU A 1 94 ? 3.610 1.677 18.276 1.00 96.12 94 GLU A N 1
ATOM 731 C CA . GLU A 1 94 ? 2.699 0.542 18.414 1.00 96.12 94 GLU A CA 1
ATOM 732 C C . GLU A 1 94 ? 3.031 -0.571 17.422 1.00 96.12 94 GLU A C 1
ATOM 734 O O . GLU A 1 94 ? 3.088 -1.727 17.847 1.00 96.12 94 GLU A O 1
ATOM 739 N N . LEU A 1 95 ? 3.287 -0.244 16.150 1.00 93.06 95 LEU A N 1
ATOM 740 C CA . LEU A 1 95 ? 3.634 -1.253 15.145 1.00 93.06 95 LEU A CA 1
ATOM 741 C C . LEU A 1 95 ? 5.005 -1.886 15.391 1.00 93.06 95 LEU A C 1
ATOM 743 O O . LEU A 1 95 ? 5.120 -3.101 15.259 1.00 93.06 95 LEU A O 1
ATOM 747 N N . GLU A 1 96 ? 6.000 -1.133 15.859 1.00 94.12 96 GLU A N 1
ATOM 748 C CA . GLU A 1 96 ? 7.293 -1.692 16.279 1.00 94.12 96 GLU A CA 1
ATOM 749 C C . GLU A 1 96 ? 7.116 -2.747 17.378 1.00 94.12 96 GLU A C 1
ATOM 751 O O . GLU A 1 96 ? 7.602 -3.867 17.267 1.00 94.12 96 GLU A O 1
ATOM 756 N N . ARG A 1 97 ? 6.327 -2.448 18.417 1.00 93.38 97 ARG A N 1
ATOM 757 C CA . ARG A 1 97 ? 6.058 -3.414 19.499 1.00 93.38 97 ARG A CA 1
ATOM 758 C C . ARG A 1 97 ? 5.256 -4.625 19.038 1.00 93.38 97 ARG A C 1
ATOM 760 O O . ARG A 1 97 ? 5.366 -5.697 19.635 1.00 93.38 97 ARG A O 1
ATOM 767 N N . LEU A 1 98 ? 4.370 -4.429 18.064 1.00 90.50 98 LEU A N 1
ATOM 768 C CA . LEU A 1 98 ? 3.613 -5.505 17.438 1.00 90.50 98 LEU A CA 1
ATOM 769 C C . LEU A 1 98 ? 4.583 -6.435 16.697 1.00 90.50 98 LEU A C 1
ATOM 771 O O . LEU A 1 98 ? 4.524 -7.646 16.897 1.00 90.50 98 LEU A O 1
ATOM 775 N N . HIS A 1 99 ? 5.515 -5.867 15.930 1.00 89.44 99 HIS A N 1
ATOM 776 C CA . HIS A 1 99 ? 6.572 -6.597 15.239 1.00 89.44 99 HIS A CA 1
ATOM 777 C C . HIS A 1 99 ? 7.509 -7.323 16.213 1.00 89.44 99 HIS A C 1
ATOM 779 O O . HIS A 1 99 ? 7.706 -8.522 16.068 1.00 89.44 99 HIS A O 1
ATOM 785 N N . ASP A 1 100 ? 7.979 -6.672 17.280 1.00 91.19 100 ASP A N 1
ATOM 786 C CA . ASP A 1 100 ? 8.822 -7.312 18.304 1.00 91.19 100 ASP A CA 1
ATOM 787 C C . ASP A 1 100 ? 8.152 -8.539 18.944 1.00 91.19 100 ASP A C 1
ATOM 789 O O . ASP A 1 100 ? 8.815 -9.488 19.361 1.00 91.19 100 ASP A O 1
ATOM 793 N N . ARG A 1 101 ? 6.818 -8.518 19.063 1.00 89.06 101 ARG A N 1
ATOM 794 C CA . ARG A 1 101 ? 6.047 -9.587 19.709 1.00 89.06 101 ARG A CA 1
ATOM 795 C C . ARG A 1 101 ? 5.624 -10.697 18.750 1.00 89.06 101 ARG A C 1
ATOM 797 O O . ARG A 1 101 ? 5.511 -11.841 19.184 1.00 89.06 101 ARG A O 1
ATOM 804 N N . TYR A 1 102 ? 5.326 -10.356 17.500 1.00 85.19 102 TYR A N 1
ATOM 805 C CA . TYR A 1 102 ? 4.696 -11.252 16.526 1.00 85.19 102 TYR A CA 1
ATOM 806 C C . TYR A 1 102 ? 5.510 -11.421 15.235 1.00 85.19 102 TYR A C 1
ATOM 808 O O . TYR A 1 102 ? 4.999 -12.008 14.289 1.00 85.19 102 TYR A O 1
ATOM 816 N N . GLY A 1 103 ? 6.756 -10.941 15.181 1.00 83.00 103 GLY A N 1
ATOM 817 C CA . GLY A 1 103 ? 7.569 -10.859 13.963 1.00 83.00 103 GLY A CA 1
ATOM 818 C C . GLY A 1 103 ? 7.733 -12.185 13.224 1.00 83.00 103 GLY A C 1
ATOM 819 O O . GLY A 1 103 ? 7.498 -12.227 12.026 1.00 83.00 103 GLY A O 1
ATOM 820 N N . GLU A 1 104 ? 7.989 -13.291 13.933 1.00 84.06 104 GLU A N 1
ATOM 821 C CA . GLU A 1 104 ? 8.064 -14.629 13.309 1.00 84.06 104 GLU A CA 1
ATOM 822 C C . GLU A 1 104 ? 6.757 -15.027 12.607 1.00 84.06 104 GLU A C 1
ATOM 824 O O . GLU A 1 104 ? 6.754 -15.771 11.633 1.00 84.06 104 GLU A O 1
ATOM 829 N N . MET A 1 105 ? 5.618 -14.527 13.091 1.00 80.81 105 MET A N 1
ATOM 830 C CA . MET A 1 105 ? 4.322 -14.774 12.467 1.00 80.81 105 MET A CA 1
ATOM 831 C C . MET A 1 105 ? 4.095 -13.886 11.244 1.00 80.81 105 MET A C 1
ATOM 833 O O . MET A 1 105 ? 3.167 -14.160 10.497 1.00 80.81 105 MET A O 1
ATOM 837 N N . PHE A 1 106 ? 4.870 -12.817 11.047 1.00 83.00 106 PHE A N 1
ATOM 838 C CA . PHE A 1 106 ? 4.754 -11.931 9.886 1.00 83.00 106 PHE A CA 1
ATOM 839 C C . PHE A 1 106 ? 5.493 -12.472 8.662 1.00 83.00 106 PHE A C 1
ATOM 841 O O . PHE A 1 106 ? 5.092 -12.144 7.552 1.00 83.00 106 PHE A O 1
ATOM 848 N N . ASP A 1 107 ? 6.489 -13.341 8.850 1.00 82.88 107 ASP A N 1
ATOM 849 C CA . ASP A 1 107 ? 7.324 -13.887 7.767 1.00 82.88 107 ASP A CA 1
ATOM 850 C C . ASP A 1 107 ? 6.533 -14.698 6.720 1.00 82.88 107 ASP A C 1
ATOM 852 O O . ASP A 1 107 ? 6.963 -14.835 5.576 1.00 82.88 107 ASP A O 1
ATOM 856 N N . ASP A 1 108 ? 5.349 -15.202 7.084 1.00 83.56 108 ASP A N 1
ATOM 857 C CA . ASP A 1 108 ? 4.439 -15.929 6.187 1.00 83.56 108 ASP A CA 1
ATOM 858 C C . ASP A 1 108 ? 3.577 -15.008 5.292 1.00 83.56 108 ASP A C 1
ATOM 860 O O . ASP A 1 108 ? 2.707 -15.493 4.555 1.00 83.56 108 ASP A O 1
ATOM 864 N N . TYR A 1 109 ? 3.761 -13.687 5.380 1.00 89.31 109 TYR A N 1
ATOM 865 C CA . TYR A 1 109 ? 2.888 -12.685 4.772 1.00 89.31 109 TYR A CA 1
ATOM 866 C C . TYR A 1 109 ? 3.669 -11.555 4.108 1.00 89.31 109 TYR A C 1
ATOM 868 O O . TYR A 1 109 ? 4.722 -11.133 4.576 1.00 89.31 109 TYR A O 1
ATOM 876 N N . ALA A 1 110 ? 3.095 -10.987 3.049 1.00 93.94 110 ALA A N 1
ATOM 877 C CA . ALA A 1 110 ? 3.565 -9.720 2.505 1.00 93.94 110 ALA A CA 1
ATOM 878 C C . ALA A 1 110 ? 2.851 -8.557 3.214 1.00 93.94 110 ALA A C 1
ATOM 880 O O . ALA A 1 110 ? 1.662 -8.328 2.990 1.00 93.94 110 ALA A O 1
ATOM 881 N N . LEU A 1 111 ? 3.548 -7.843 4.098 1.00 94.00 111 LEU A N 1
ATOM 882 C CA . LEU A 1 111 ? 2.945 -6.814 4.949 1.00 94.00 111 LEU A CA 1
ATOM 883 C C . LEU A 1 111 ? 3.497 -5.423 4.650 1.00 94.00 111 LEU A C 1
ATOM 885 O O . LEU A 1 111 ? 4.688 -5.270 4.396 1.00 94.00 111 LEU A O 1
ATOM 889 N N . GLN A 1 112 ? 2.633 -4.417 4.774 1.00 96.81 112 GLN A N 1
ATOM 890 C CA . GLN A 1 112 ? 3.013 -3.006 4.769 1.00 96.81 112 GLN A CA 1
ATOM 891 C C . GLN A 1 112 ? 2.385 -2.290 5.968 1.00 96.81 112 GLN A C 1
ATOM 893 O O . GLN A 1 112 ? 1.204 -2.485 6.264 1.00 96.81 112 GLN A O 1
ATOM 898 N N . GLY A 1 113 ? 3.180 -1.500 6.688 1.00 96.81 113 GLY A N 1
ATOM 899 C CA . GLY A 1 113 ? 2.723 -0.745 7.855 1.00 96.81 113 GLY A CA 1
ATOM 900 C C . GLY A 1 113 ? 2.033 0.557 7.454 1.00 96.81 113 GLY A C 1
ATOM 901 O O . GLY A 1 113 ? 2.415 1.173 6.469 1.00 96.81 113 GLY A O 1
ATOM 902 N N . LEU A 1 114 ? 1.029 0.978 8.224 1.00 98.44 114 LEU A N 1
ATOM 903 C CA . LEU A 1 114 ? 0.395 2.291 8.073 1.00 98.44 114 LEU A CA 1
ATOM 904 C C . LEU A 1 114 ? -0.038 2.824 9.440 1.00 98.44 114 LEU A C 1
ATOM 906 O O . LEU A 1 114 ? -0.733 2.126 10.186 1.00 98.44 114 LEU A O 1
ATOM 910 N N . TYR A 1 115 ? 0.317 4.060 9.792 1.00 98.50 115 TYR A N 1
ATOM 911 C CA . TYR A 1 115 ? -0.073 4.603 11.091 1.00 98.50 115 TYR A CA 1
ATOM 912 C C . TYR A 1 115 ? -1.381 5.393 11.028 1.00 98.50 115 TYR A C 1
ATOM 914 O O . TYR A 1 115 ? -1.652 6.198 10.132 1.00 98.50 115 TYR A O 1
ATOM 922 N N . ALA A 1 116 ? -2.209 5.230 12.058 1.00 98.50 116 ALA A N 1
ATOM 923 C CA . ALA A 1 116 ? -3.412 6.027 12.210 1.00 98.50 116 ALA A CA 1
ATOM 924 C C . ALA A 1 116 ? -3.066 7.512 12.356 1.00 98.50 116 ALA A C 1
ATOM 926 O O . ALA A 1 116 ? -3.846 8.346 11.917 1.00 98.50 116 ALA A O 1
ATOM 927 N N . THR A 1 117 ? -1.930 7.883 12.948 1.00 98.44 117 THR A N 1
ATOM 928 C CA . THR A 1 117 ? -1.512 9.288 13.092 1.00 98.44 117 THR A CA 1
ATOM 929 C C . THR A 1 117 ? -1.228 9.998 11.766 1.00 98.44 117 THR A C 1
ATOM 931 O O . THR A 1 117 ? -1.373 11.213 11.719 1.00 98.44 117 THR A O 1
ATOM 934 N N . GLU A 1 118 ? -0.912 9.264 10.699 1.00 97.94 118 GLU A N 1
ATOM 935 C CA . GLU A 1 118 ? -0.569 9.790 9.360 1.00 97.94 118 GLU A CA 1
ATOM 936 C C . GLU A 1 118 ? -1.585 9.413 8.268 1.00 97.94 118 GLU A C 1
ATOM 938 O O . GLU A 1 118 ? -1.501 9.891 7.141 1.00 97.94 118 GLU A O 1
ATOM 943 N N . THR A 1 119 ? -2.594 8.606 8.608 1.00 98.50 119 THR A N 1
ATOM 944 C CA . THR A 1 119 ? -3.781 8.413 7.767 1.00 98.50 119 THR A CA 1
ATOM 945 C C . THR A 1 119 ? -4.694 9.626 7.935 1.00 98.50 119 THR A C 1
ATOM 947 O O . THR A 1 119 ? -5.366 9.778 8.970 1.00 98.50 119 THR A O 1
ATOM 950 N N . LEU A 1 120 ? -4.693 10.527 6.956 1.00 98.00 120 LEU A N 1
ATOM 951 C CA . LEU A 1 120 ? -5.260 11.871 7.077 1.00 98.00 120 LEU A CA 1
ATOM 952 C C . LEU A 1 120 ? -6.243 12.173 5.929 1.00 98.00 120 LEU A C 1
ATOM 954 O O . LEU A 1 120 ? -5.875 12.833 4.962 1.00 98.00 120 LEU A O 1
ATOM 958 N N . PRO A 1 121 ? -7.538 11.824 6.071 1.00 96.50 121 PRO A N 1
ATOM 959 C CA . PRO A 1 121 ? -8.541 12.020 5.012 1.00 96.50 121 PRO A CA 1
ATOM 960 C C . PRO A 1 121 ? -8.734 13.476 4.552 1.00 96.50 121 PRO A C 1
ATOM 962 O O . PRO A 1 121 ? -9.272 13.736 3.483 1.00 96.50 121 PRO A O 1
ATOM 965 N N . ASN A 1 122 ? -8.311 14.441 5.376 1.00 96.38 122 ASN A N 1
ATOM 966 C CA . ASN A 1 122 ? -8.419 15.875 5.101 1.00 96.38 122 ASN A CA 1
ATOM 967 C C . ASN A 1 122 ? -7.073 16.520 4.714 1.00 96.38 122 ASN A C 1
ATOM 969 O O . ASN A 1 122 ? -6.989 17.752 4.682 1.00 96.38 122 ASN A O 1
ATOM 973 N N . ALA A 1 123 ? -6.023 15.724 4.493 1.00 96.88 123 ALA A N 1
ATOM 974 C CA . ALA A 1 123 ? -4.700 16.184 4.085 1.00 96.88 123 ALA A CA 1
ATOM 975 C C . ALA A 1 123 ? -4.515 16.125 2.560 1.00 96.88 123 ALA A C 1
ATOM 977 O O . ALA A 1 123 ? -5.409 15.704 1.825 1.00 96.88 123 ALA A O 1
ATOM 978 N N . GLY A 1 124 ? -3.376 16.611 2.065 1.00 94.38 124 GLY A N 1
ATOM 979 C CA . GLY A 1 124 ? -3.018 16.459 0.661 1.00 94.38 124 GLY A CA 1
ATOM 980 C C . GLY A 1 124 ? -2.819 14.976 0.325 1.00 94.38 124 GLY A C 1
ATOM 981 O O . GLY A 1 124 ? -2.332 14.231 1.173 1.00 94.38 124 GLY A O 1
ATOM 982 N N . PRO A 1 125 ? -3.179 14.530 -0.887 1.00 92.31 125 PRO A N 1
ATOM 983 C CA . PRO A 1 125 ? -3.672 15.291 -2.034 1.00 92.31 125 PRO A CA 1
ATOM 984 C C . PRO A 1 125 ? -5.183 15.590 -2.011 1.00 92.31 125 PRO A C 1
ATOM 986 O O . PRO A 1 125 ? -5.626 16.427 -2.796 1.00 92.31 125 PRO A O 1
ATOM 989 N N . HIS A 1 126 ? -5.968 14.983 -1.114 1.00 91.56 126 HIS A N 1
ATOM 990 C CA . HI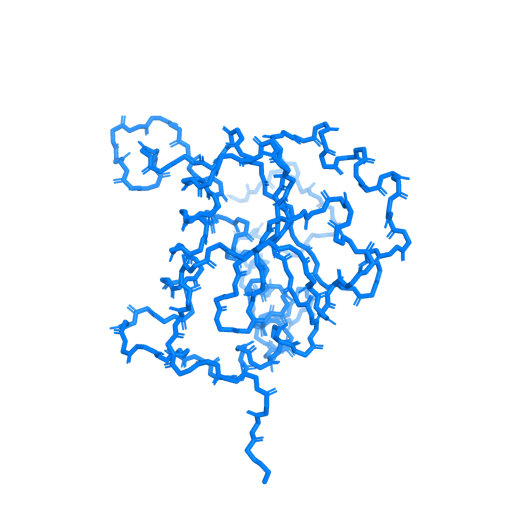S A 1 126 ? -7.433 15.159 -1.029 1.00 91.56 126 HIS A CA 1
ATOM 991 C C . HIS A 1 126 ? -7.844 16.605 -0.733 1.00 91.56 126 HIS A C 1
ATOM 993 O O . HIS A 1 126 ? -8.867 17.099 -1.208 1.00 91.56 126 HIS A O 1
ATOM 999 N N . ASN A 1 127 ? -7.016 17.307 0.040 1.00 94.31 127 ASN A N 1
ATOM 1000 C CA . ASN A 1 127 ? -7.161 18.718 0.360 1.00 94.31 127 ASN A CA 1
ATOM 1001 C C . ASN A 1 127 ? -5.902 19.500 -0.055 1.00 94.31 127 ASN A C 1
ATOM 1003 O O . ASN A 1 127 ? -4.936 19.559 0.709 1.00 94.31 127 ASN A O 1
ATOM 1007 N N . PRO A 1 128 ? -5.926 20.197 -1.206 1.00 91.50 128 PRO A N 1
ATOM 1008 C CA . PRO A 1 128 ? -4.783 20.961 -1.717 1.00 91.50 128 PRO A CA 1
ATOM 1009 C C . PRO A 1 128 ? -4.324 22.117 -0.817 1.00 91.50 128 PRO A C 1
ATOM 1011 O O . PRO A 1 128 ? -3.281 22.715 -1.065 1.00 91.50 128 PRO A O 1
ATOM 1014 N N . LYS A 1 129 ? -5.130 22.498 0.183 1.00 95.31 129 LYS A N 1
ATOM 1015 C CA . LYS A 1 129 ? -4.797 23.562 1.140 1.00 95.31 129 LYS A CA 1
ATOM 1016 C C . LYS A 1 129 ? -4.091 23.035 2.387 1.00 95.31 129 LYS A C 1
ATOM 1018 O O . LYS A 1 129 ? -3.635 23.847 3.190 1.00 95.31 129 LYS A O 1
ATOM 1023 N N . SER A 1 130 ? -4.053 21.719 2.584 1.00 96.00 130 SER A N 1
ATOM 1024 C CA . SER A 1 130 ? -3.352 21.128 3.717 1.00 96.00 130 SER A CA 1
ATOM 1025 C C . SER A 1 130 ? -1.843 21.108 3.455 1.00 96.00 130 SER A C 1
ATOM 1027 O O . SER A 1 130 ? -1.435 20.735 2.355 1.00 96.00 130 SER A O 1
ATOM 1029 N N . PRO A 1 131 ? -1.005 21.484 4.438 1.00 95.44 131 PRO A N 1
ATOM 1030 C CA . PRO A 1 131 ? 0.440 21.289 4.357 1.00 95.44 131 PRO A CA 1
ATOM 1031 C C . PRO A 1 131 ? 0.863 19.848 4.689 1.00 95.44 131 PRO A C 1
ATOM 1033 O O . PRO A 1 131 ? 2.030 19.507 4.524 1.00 95.44 131 PRO A O 1
ATOM 1036 N N . GLU A 1 132 ? -0.056 19.029 5.204 1.00 97.31 132 GLU A N 1
ATOM 1037 C CA . GLU A 1 132 ? 0.184 17.632 5.563 1.00 97.31 132 GLU A CA 1
ATOM 1038 C C . GLU A 1 132 ? -0.090 16.710 4.370 1.00 97.31 132 GLU A C 1
ATOM 1040 O O . GLU A 1 132 ? -0.867 17.051 3.471 1.00 97.31 132 GLU A O 1
ATOM 1045 N N . PHE A 1 133 ? 0.511 15.522 4.397 1.00 97.31 133 PHE A N 1
ATOM 1046 C CA . PHE A 1 133 ? 0.295 14.462 3.418 1.00 97.31 133 PHE A CA 1
ATOM 1047 C C . PHE A 1 133 ? -0.389 13.264 4.077 1.00 97.31 133 PHE A C 1
ATOM 1049 O O . PHE A 1 133 ? -0.062 12.897 5.204 1.00 97.31 133 PHE A O 1
ATOM 1056 N N . ASP A 1 134 ? -1.345 12.672 3.373 1.00 98.44 134 ASP A N 1
ATOM 1057 C CA . ASP A 1 134 ? -1.991 11.428 3.761 1.00 98.44 134 ASP A CA 1
ATOM 1058 C C . ASP A 1 134 ? -1.133 10.227 3.348 1.00 98.44 134 ASP A C 1
ATOM 1060 O O . ASP A 1 134 ? -1.147 9.805 2.189 1.00 98.44 134 ASP A O 1
ATOM 1064 N N . ALA A 1 135 ? -0.408 9.657 4.311 1.00 98.25 135 ALA A N 1
ATOM 1065 C CA . ALA A 1 135 ? 0.519 8.556 4.059 1.00 98.25 135 ALA A CA 1
ATOM 1066 C C . ALA A 1 135 ? -0.181 7.282 3.564 1.00 98.25 135 ALA A C 1
ATOM 1068 O O . ALA A 1 135 ? 0.457 6.446 2.930 1.00 98.25 135 ALA A O 1
ATOM 1069 N N . SER A 1 136 ? -1.500 7.144 3.773 1.00 98.50 136 SER A N 1
ATOM 1070 C CA . SER A 1 136 ? -2.239 5.979 3.270 1.00 98.50 136 SER A CA 1
ATOM 1071 C C . SER A 1 136 ? -2.108 5.809 1.756 1.00 98.50 136 SER A C 1
ATOM 1073 O O . SER A 1 136 ? -2.093 4.682 1.274 1.00 98.50 136 SER A O 1
ATOM 1075 N N . ILE A 1 137 ? -1.911 6.896 1.007 1.00 98.19 137 ILE A N 1
ATOM 1076 C CA . ILE A 1 137 ? -1.674 6.830 -0.437 1.00 98.19 137 ILE A CA 1
ATOM 1077 C C . ILE A 1 137 ? -0.353 6.143 -0.766 1.00 98.19 137 ILE A C 1
ATOM 1079 O O . ILE A 1 137 ? -0.324 5.281 -1.641 1.00 98.19 137 ILE A O 1
ATOM 1083 N N . GLU A 1 138 ? 0.733 6.525 -0.094 1.00 97.81 138 GLU A N 1
ATOM 1084 C CA . GLU A 1 138 ? 2.060 5.968 -0.361 1.00 97.81 138 GLU A CA 1
ATOM 1085 C C . GLU A 1 138 ? 2.138 4.512 0.090 1.00 97.81 138 GLU A C 1
ATOM 1087 O O . GLU A 1 138 ? 2.530 3.653 -0.695 1.00 97.81 138 GLU A O 1
ATOM 1092 N N . GLU A 1 139 ? 1.679 4.209 1.303 1.00 98.31 139 GLU A N 1
ATOM 1093 C CA . GLU A 1 139 ? 1.801 2.862 1.863 1.00 98.31 139 GLU A CA 1
ATOM 1094 C C . GLU A 1 139 ? 0.923 1.839 1.124 1.00 98.31 139 GLU A C 1
ATOM 1096 O O . GLU A 1 139 ? 1.336 0.701 0.884 1.00 98.31 139 GLU A O 1
ATOM 1101 N N . ILE A 1 140 ? -0.271 2.235 0.674 1.00 98.62 140 ILE A N 1
ATOM 1102 C CA . ILE A 1 140 ? -1.125 1.359 -0.141 1.00 98.62 140 ILE A CA 1
ATOM 1103 C C . ILE A 1 140 ? -0.544 1.184 -1.546 1.00 98.62 140 ILE A C 1
ATOM 1105 O O . ILE A 1 140 ? -0.486 0.060 -2.054 1.00 98.62 140 ILE A O 1
ATOM 1109 N N . LEU A 1 141 ? -0.063 2.263 -2.172 1.00 98.19 141 LEU A N 1
ATOM 1110 C CA . LEU A 1 141 ? 0.613 2.169 -3.466 1.00 98.19 141 LEU A CA 1
ATOM 1111 C C . LEU A 1 141 ? 1.843 1.259 -3.379 1.00 98.19 141 LEU A C 1
ATOM 1113 O O . LEU A 1 141 ? 2.096 0.469 -4.294 1.00 98.19 141 LEU A O 1
ATOM 1117 N N . HIS A 1 142 ? 2.588 1.343 -2.280 1.00 97.88 142 HIS A N 1
ATOM 1118 C CA . HIS A 1 142 ? 3.804 0.580 -2.066 1.00 97.88 142 HIS A CA 1
ATOM 1119 C C . HIS A 1 142 ? 3.525 -0.923 -2.128 1.00 97.88 142 HIS A C 1
ATOM 1121 O O . HIS A 1 142 ? 4.111 -1.595 -2.970 1.00 97.88 142 HIS A O 1
ATOM 1127 N N . ILE A 1 143 ? 2.572 -1.459 -1.358 1.00 98.31 143 ILE A N 1
ATOM 1128 C CA . ILE A 1 143 ? 2.300 -2.908 -1.385 1.00 98.31 143 ILE A CA 1
ATOM 1129 C C . ILE A 1 143 ? 1.716 -3.385 -2.727 1.00 98.31 143 ILE A C 1
ATOM 1131 O O . ILE A 1 143 ? 2.060 -4.466 -3.213 1.00 98.31 143 ILE A O 1
ATOM 1135 N N . ILE A 1 144 ? 0.865 -2.575 -3.371 1.00 98.56 144 ILE A N 1
ATOM 1136 C CA . ILE A 1 144 ? 0.291 -2.902 -4.687 1.00 98.56 144 ILE A CA 1
ATOM 1137 C C . ILE A 1 144 ? 1.397 -2.985 -5.747 1.00 98.56 144 ILE A C 1
ATOM 1139 O O . ILE A 1 144 ? 1.360 -3.850 -6.628 1.00 98.56 144 ILE A O 1
ATOM 1143 N N . THR A 1 145 ? 2.405 -2.118 -5.664 1.00 98.06 145 THR A N 1
ATOM 1144 C CA . THR A 1 145 ? 3.511 -2.090 -6.625 1.00 98.06 145 THR A CA 1
ATOM 1145 C C . THR A 1 145 ? 4.587 -3.130 -6.316 1.00 98.06 145 THR A C 1
ATOM 1147 O O . THR A 1 145 ? 4.911 -3.915 -7.210 1.00 98.06 145 THR A O 1
ATOM 1150 N N . SER A 1 146 ? 5.080 -3.205 -5.078 1.00 97.50 146 SER A N 1
ATOM 1151 C CA . SER A 1 146 ? 6.189 -4.083 -4.670 1.00 97.50 146 SER A CA 1
ATOM 1152 C C . SER A 1 146 ? 5.808 -5.565 -4.631 1.00 97.50 146 SER A C 1
ATOM 1154 O O . SER A 1 146 ? 6.594 -6.428 -5.023 1.00 97.50 146 SER A O 1
ATOM 1156 N N . VAL A 1 147 ? 4.572 -5.895 -4.241 1.00 98.19 147 VAL A N 1
ATOM 1157 C CA . VAL A 1 147 ? 4.094 -7.289 -4.214 1.00 98.19 147 VAL A CA 1
ATOM 1158 C C . VAL A 1 147 ? 3.327 -7.630 -5.484 1.00 98.19 147 VAL A C 1
ATOM 1160 O O . VAL A 1 147 ? 3.566 -8.667 -6.111 1.00 98.19 147 VAL A O 1
ATOM 1163 N N . GLY A 1 148 ? 2.406 -6.753 -5.879 1.00 98.38 148 GLY A N 1
ATOM 1164 C CA . GLY A 1 148 ? 1.518 -6.960 -7.014 1.00 98.38 148 GLY A CA 1
ATOM 1165 C C . GLY A 1 148 ? 2.233 -6.808 -8.358 1.00 98.38 148 GLY A C 1
ATOM 1166 O O . GLY A 1 148 ? 2.498 -7.797 -9.046 1.00 98.38 148 GLY A O 1
ATOM 1167 N N . TYR A 1 149 ? 2.554 -5.577 -8.757 1.00 98.56 149 TYR A N 1
ATOM 1168 C CA . TYR A 1 149 ? 3.137 -5.302 -10.078 1.00 98.56 149 TYR A CA 1
ATOM 1169 C C . TYR A 1 149 ? 4.527 -5.910 -10.271 1.00 98.56 149 TYR A C 1
ATOM 1171 O O . TYR A 1 149 ? 4.752 -6.575 -11.284 1.00 98.56 149 TYR A O 1
ATOM 1179 N N . ALA A 1 150 ? 5.446 -5.735 -9.322 1.00 98.31 150 ALA A N 1
ATOM 1180 C CA . ALA A 1 150 ? 6.785 -6.316 -9.395 1.00 98.31 150 ALA A CA 1
ATOM 1181 C C . ALA A 1 150 ? 6.730 -7.851 -9.389 1.00 98.31 150 ALA A C 1
ATOM 1183 O O . ALA A 1 150 ? 7.493 -8.510 -10.095 1.00 98.31 150 ALA A O 1
ATOM 1184 N N . GLY A 1 151 ? 5.771 -8.427 -8.664 1.00 98.06 151 GLY A N 1
ATOM 1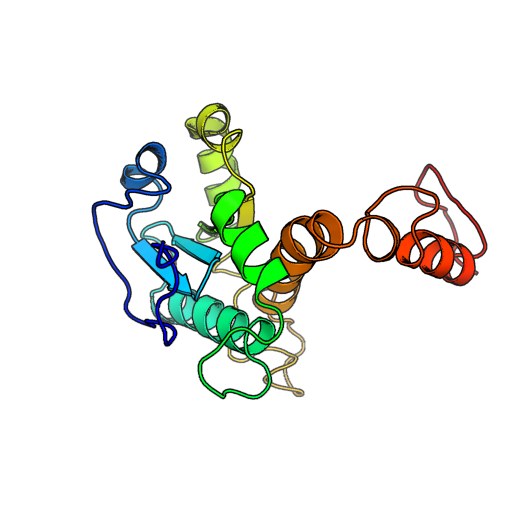185 C CA . GLY A 1 151 ? 5.549 -9.863 -8.616 1.00 98.06 151 GLY A CA 1
ATOM 1186 C C . GLY A 1 151 ? 4.972 -10.465 -9.903 1.00 98.06 151 GLY A C 1
ATOM 1187 O O . GLY A 1 151 ? 5.350 -11.573 -10.284 1.00 98.06 151 GLY A O 1
ATOM 1188 N N . VAL A 1 152 ? 4.067 -9.758 -10.588 1.00 98.56 152 VAL A N 1
ATOM 1189 C CA . VAL A 1 152 ? 3.451 -10.221 -11.848 1.00 98.56 152 VAL A CA 1
ATOM 1190 C C . VAL A 1 152 ? 4.319 -9.896 -13.065 1.00 98.56 152 VAL A C 1
ATOM 1192 O O . VAL A 1 152 ? 4.405 -10.694 -14.002 1.00 98.56 152 VAL A O 1
ATOM 1195 N N . TYR A 1 153 ? 4.977 -8.739 -13.062 1.00 98.50 153 TYR A N 1
ATOM 1196 C CA . TYR A 1 153 ? 5.736 -8.196 -14.188 1.00 98.50 153 TYR A CA 1
ATOM 1197 C C . TYR A 1 153 ? 7.172 -7.815 -13.768 1.00 98.50 153 TYR A C 1
ATOM 1199 O O . TYR A 1 153 ? 7.584 -6.664 -13.943 1.00 98.50 153 TYR A O 1
ATOM 1207 N N . PRO A 1 154 ? 7.989 -8.765 -13.278 1.00 98.19 154 PRO A N 1
ATOM 1208 C CA . PRO A 1 154 ? 9.302 -8.473 -12.685 1.00 98.19 154 PRO A CA 1
ATOM 1209 C C . PRO A 1 154 ? 10.301 -7.844 -13.663 1.00 98.19 154 PRO A C 1
ATOM 1211 O O . PRO A 1 154 ? 11.167 -7.071 -13.269 1.00 98.19 154 PRO A O 1
ATOM 1214 N N . LYS A 1 155 ? 10.166 -8.112 -14.968 1.00 98.50 155 LYS A N 1
ATOM 1215 C CA . LYS A 1 155 ? 11.008 -7.469 -15.991 1.00 98.50 155 LYS A CA 1
ATOM 1216 C C . LYS A 1 155 ? 10.772 -5.958 -16.092 1.00 98.50 155 LYS A C 1
ATOM 1218 O O . LYS A 1 155 ? 11.698 -5.235 -16.438 1.00 98.50 155 LYS A O 1
ATOM 1223 N N . VAL A 1 156 ? 9.557 -5.497 -15.797 1.00 98.50 156 VAL A N 1
ATOM 1224 C CA . VAL A 1 156 ? 9.176 -4.084 -15.910 1.00 98.50 156 VAL A CA 1
ATOM 1225 C C . VAL A 1 156 ? 9.272 -3.408 -14.548 1.00 98.50 156 VAL A C 1
ATOM 1227 O O . VAL A 1 156 ? 10.036 -2.464 -14.396 1.00 98.50 156 VAL A O 1
ATOM 1230 N N . PHE A 1 157 ? 8.558 -3.930 -13.549 1.00 98.12 157 PHE A N 1
ATOM 1231 C CA . PHE A 1 157 ? 8.389 -3.296 -12.236 1.00 98.12 157 PHE A CA 1
ATOM 1232 C C . PHE A 1 157 ? 9.267 -3.897 -11.133 1.00 98.12 157 PHE A C 1
ATOM 1234 O O . PHE A 1 157 ? 9.155 -3.488 -9.986 1.00 98.12 157 PHE A O 1
ATOM 1241 N N . GLY A 1 158 ? 10.126 -4.873 -11.444 1.00 97.25 158 GLY A N 1
ATOM 1242 C CA . GLY A 1 158 ? 10.980 -5.506 -10.439 1.00 97.25 158 GLY A CA 1
ATOM 1243 C C . GLY A 1 158 ? 11.928 -4.515 -9.763 1.00 97.25 158 GLY A C 1
ATOM 1244 O O . GLY A 1 158 ? 12.557 -3.690 -10.423 1.00 97.25 158 GLY A O 1
ATOM 1245 N N . GLU A 1 159 ? 12.104 -4.647 -8.453 1.00 94.50 159 GLU A N 1
ATOM 1246 C CA . GLU A 1 159 ? 12.996 -3.807 -7.637 1.00 94.50 159 GLU A CA 1
ATOM 1247 C C . GLU A 1 159 ? 14.456 -4.291 -7.677 1.00 94.50 159 GLU A C 1
ATOM 1249 O O . GLU A 1 159 ? 15.196 -4.274 -6.695 1.00 94.50 159 GLU A O 1
ATOM 1254 N N . HIS A 1 160 ? 14.888 -4.771 -8.840 1.00 94.12 160 HIS A N 1
ATOM 1255 C CA . HIS A 1 160 ? 16.233 -5.274 -9.064 1.00 94.12 160 HIS A CA 1
ATOM 1256 C C . HIS A 1 160 ? 16.854 -4.618 -10.294 1.00 94.12 160 HIS A C 1
ATOM 1258 O O . HIS A 1 160 ? 16.172 -4.253 -11.253 1.00 94.12 160 HIS A O 1
ATOM 1264 N N . HIS A 1 161 ? 18.183 -4.530 -10.296 1.00 93.69 161 HIS A N 1
ATOM 1265 C CA . HIS A 1 161 ? 18.937 -4.007 -11.430 1.00 93.69 161 HIS A CA 1
ATOM 1266 C C . HIS A 1 161 ? 18.523 -4.691 -12.744 1.00 93.69 161 HIS A C 1
ATOM 1268 O O . HIS A 1 161 ? 18.381 -5.917 -12.806 1.00 93.69 161 HIS A O 1
ATOM 1274 N N . GLY A 1 162 ? 18.357 -3.894 -13.798 1.00 94.50 162 GLY A N 1
ATOM 1275 C CA . GLY A 1 162 ? 18.003 -4.369 -15.132 1.00 94.50 162 GLY A CA 1
ATOM 1276 C C . GLY A 1 162 ? 16.504 -4.482 -15.414 1.00 94.50 162 GLY A C 1
ATOM 1277 O O . GLY A 1 162 ? 16.163 -4.757 -16.564 1.00 94.50 162 GLY A O 1
ATOM 1278 N N . SER A 1 163 ? 15.615 -4.258 -14.437 1.00 98.06 163 SER A N 1
ATOM 1279 C CA . SER A 1 163 ? 14.201 -4.018 -14.752 1.00 98.06 163 SER A CA 1
ATOM 1280 C C . SER A 1 163 ? 14.035 -2.681 -15.483 1.00 98.06 163 SER A C 1
ATOM 1282 O O . SER A 1 163 ? 14.869 -1.782 -15.350 1.00 98.06 163 SER A O 1
ATOM 1284 N N . GLU A 1 164 ? 12.968 -2.529 -16.267 1.00 98.38 164 GLU A N 1
ATOM 1285 C CA . GLU A 1 164 ? 12.706 -1.269 -16.979 1.00 98.38 164 GLU A CA 1
ATOM 1286 C C . GLU A 1 164 ? 12.557 -0.087 -16.011 1.00 98.38 164 GLU A C 1
ATOM 1288 O O . GLU A 1 164 ? 13.141 0.972 -16.251 1.00 98.38 164 GLU A O 1
ATOM 1293 N N . LEU A 1 165 ? 11.865 -0.287 -14.882 1.00 96.75 165 LEU A N 1
ATOM 1294 C CA . LEU A 1 165 ? 11.725 0.713 -13.826 1.00 96.75 165 LEU A CA 1
ATOM 1295 C C . LEU A 1 165 ? 13.079 1.083 -13.211 1.00 96.75 165 LEU A C 1
ATOM 1297 O O . LEU A 1 165 ? 13.392 2.268 -13.111 1.00 96.75 165 LEU A O 1
ATOM 1301 N N . ALA A 1 166 ? 13.910 0.102 -12.842 1.00 95.81 166 ALA A N 1
ATOM 1302 C CA . ALA A 1 166 ? 15.229 0.375 -12.271 1.00 95.81 166 ALA A CA 1
ATOM 1303 C C . ALA A 1 166 ? 16.130 1.120 -13.263 1.00 95.81 166 ALA A C 1
ATOM 1305 O O . ALA A 1 166 ? 16.762 2.104 -12.890 1.00 95.81 166 ALA A O 1
ATOM 1306 N N . ASN A 1 167 ? 16.117 0.730 -14.541 1.00 97.50 167 ASN A N 1
ATOM 1307 C CA . ASN A 1 167 ? 16.876 1.424 -15.581 1.00 97.50 167 ASN A CA 1
ATOM 1308 C C . ASN A 1 167 ? 16.409 2.882 -15.744 1.00 97.50 167 ASN A C 1
ATOM 1310 O O . ASN A 1 167 ? 17.236 3.781 -15.899 1.00 97.50 167 ASN A O 1
ATOM 1314 N N . ALA A 1 168 ? 15.098 3.138 -15.687 1.00 96.88 168 ALA A N 1
ATOM 1315 C CA . ALA A 1 168 ? 14.554 4.493 -15.740 1.00 96.88 168 ALA A CA 1
ATOM 1316 C C . ALA A 1 168 ? 14.958 5.325 -14.510 1.00 96.88 168 ALA A C 1
ATOM 1318 O O . ALA A 1 168 ? 15.369 6.479 -14.656 1.00 96.88 168 ALA A O 1
ATOM 1319 N N . MET A 1 169 ? 14.902 4.738 -13.309 1.00 94.44 169 MET A N 1
ATOM 1320 C CA . MET A 1 169 ? 15.361 5.387 -12.078 1.00 94.44 169 MET A CA 1
ATOM 1321 C C . MET A 1 169 ? 16.860 5.691 -12.111 1.00 94.44 169 MET A C 1
ATOM 1323 O O . MET A 1 169 ? 17.265 6.778 -11.704 1.00 94.44 169 MET A O 1
ATOM 1327 N N . ASP A 1 170 ? 17.681 4.770 -12.617 1.00 94.88 170 ASP A N 1
ATOM 1328 C CA . ASP A 1 170 ? 19.121 4.972 -12.766 1.00 94.88 170 ASP A CA 1
ATOM 1329 C C . ASP A 1 170 ? 19.401 6.147 -13.706 1.00 94.88 170 ASP A C 1
ATOM 1331 O O . ASP A 1 170 ? 20.190 7.026 -13.370 1.00 94.88 170 ASP A O 1
ATOM 1335 N N . ILE A 1 171 ? 18.704 6.242 -14.844 1.00 95.00 171 ILE A N 1
ATOM 1336 C CA . ILE A 1 171 ? 18.821 7.396 -15.751 1.00 95.00 171 ILE A CA 1
ATOM 1337 C C . ILE A 1 171 ? 18.447 8.696 -15.027 1.00 95.00 171 ILE A C 1
ATOM 1339 O O . ILE A 1 171 ? 19.216 9.657 -15.070 1.00 95.00 171 ILE A O 1
ATOM 1343 N N . ALA A 1 172 ? 17.309 8.723 -14.327 1.00 93.50 172 ALA A N 1
ATOM 1344 C CA . ALA A 1 172 ? 16.835 9.908 -13.608 1.00 93.50 172 ALA A CA 1
ATOM 1345 C C . ALA A 1 172 ? 17.798 10.355 -12.496 1.00 93.50 172 ALA A C 1
ATOM 1347 O O . ALA A 1 172 ? 17.947 11.545 -12.232 1.00 93.50 172 ALA A O 1
ATOM 1348 N N . ARG A 1 173 ? 18.487 9.402 -11.862 1.00 92.25 173 ARG A N 1
ATOM 1349 C CA . ARG A 1 173 ? 19.464 9.648 -10.795 1.00 92.25 173 ARG A CA 1
ATOM 1350 C C . ARG A 1 173 ? 20.879 9.906 -11.319 1.00 92.25 173 ARG A C 1
ATOM 1352 O O . ARG A 1 173 ? 21.768 10.157 -10.511 1.00 92.25 173 ARG A O 1
ATOM 1359 N N . GLY A 1 174 ? 21.109 9.853 -12.634 1.00 92.94 174 GLY A N 1
ATOM 1360 C CA . GLY A 1 174 ? 22.424 10.058 -13.256 1.00 92.94 174 GLY A CA 1
ATOM 1361 C C . GLY A 1 174 ? 23.362 8.852 -13.190 1.00 92.94 174 GLY A C 1
ATOM 1362 O O . GLY A 1 174 ? 24.575 9.004 -13.322 1.00 92.94 174 GLY A O 1
ATOM 1363 N N . GLY A 1 175 ? 22.815 7.662 -12.972 1.00 92.25 175 GLY A N 1
ATOM 1364 C CA . GLY A 1 175 ? 23.515 6.388 -12.953 1.00 92.25 175 GLY A CA 1
ATOM 1365 C C . GLY A 1 175 ? 22.962 5.430 -11.900 1.00 92.25 175 GLY A C 1
ATOM 1366 O O . GLY A 1 175 ? 22.112 5.778 -11.082 1.00 92.25 175 GLY A O 1
ATOM 1367 N N . TYR A 1 176 ? 23.506 4.216 -11.909 1.00 92.31 176 TYR A N 1
ATOM 1368 C CA . TYR A 1 176 ? 23.231 3.206 -10.894 1.00 92.31 176 TYR A CA 1
ATOM 1369 C C . TYR A 1 176 ? 24.079 3.436 -9.638 1.00 92.31 176 TYR A C 1
ATOM 1371 O O . TYR A 1 176 ? 25.302 3.592 -9.716 1.00 92.31 176 TYR A O 1
ATOM 1379 N N . PHE A 1 177 ? 23.447 3.378 -8.463 1.00 90.94 177 PHE A N 1
ATOM 1380 C CA . PHE A 1 177 ? 24.120 3.538 -7.173 1.00 90.94 177 PHE A CA 1
ATOM 1381 C C . PHE A 1 177 ? 23.776 2.396 -6.218 1.00 90.94 177 PHE A C 1
ATOM 1383 O O . PHE A 1 177 ? 22.612 2.149 -5.923 1.00 90.94 177 PHE A O 1
ATOM 1390 N N . ARG A 1 178 ? 24.804 1.755 -5.648 1.00 89.19 178 ARG A N 1
ATOM 1391 C CA . ARG A 1 178 ? 24.628 0.755 -4.574 1.00 89.19 178 ARG A CA 1
ATOM 1392 C C . ARG A 1 178 ? 24.383 1.374 -3.198 1.00 89.19 178 ARG A C 1
ATOM 1394 O O . ARG A 1 178 ? 23.920 0.693 -2.294 1.00 89.19 178 ARG A O 1
ATOM 1401 N N . THR A 1 179 ? 24.731 2.646 -3.031 1.00 90.12 179 THR A N 1
ATOM 1402 C CA . THR A 1 179 ? 24.557 3.416 -1.793 1.00 90.12 179 THR A CA 1
ATOM 1403 C C . THR A 1 179 ? 23.964 4.775 -2.129 1.00 90.12 179 THR A C 1
ATOM 1405 O O . THR A 1 179 ? 24.266 5.314 -3.192 1.00 90.12 179 THR A O 1
ATOM 1408 N N . VAL A 1 180 ? 23.179 5.360 -1.222 1.00 88.00 180 VAL A N 1
ATOM 1409 C CA . VAL A 1 180 ? 22.569 6.684 -1.432 1.00 88.00 180 VAL A CA 1
ATOM 1410 C C . VAL A 1 180 ? 23.656 7.722 -1.769 1.00 88.00 180 VAL A C 1
ATOM 1412 O O . VAL A 1 180 ? 24.577 7.922 -0.969 1.00 88.00 180 VAL A O 1
ATOM 1415 N N . PRO A 1 181 ? 23.607 8.363 -2.951 1.00 87.25 181 PRO A N 1
ATOM 1416 C CA . PRO A 1 181 ? 24.610 9.341 -3.343 1.00 87.25 181 PRO A CA 1
ATOM 1417 C C . PRO A 1 181 ? 24.450 10.641 -2.548 1.00 87.25 181 PRO A C 1
ATOM 1419 O O . PRO A 1 181 ? 23.353 11.036 -2.165 1.00 87.25 181 PRO A O 1
ATOM 1422 N N . ARG A 1 182 ? 25.563 11.354 -2.331 1.00 88.94 182 ARG A N 1
ATOM 1423 C CA . ARG A 1 182 ? 25.556 12.657 -1.635 1.00 88.94 182 ARG A CA 1
ATOM 1424 C C . ARG A 1 182 ? 24.895 13.778 -2.440 1.00 88.94 182 ARG A C 1
ATOM 1426 O O . ARG A 1 182 ? 24.570 14.814 -1.869 1.00 88.94 182 ARG A O 1
ATOM 1433 N N . ARG A 1 183 ? 24.787 13.609 -3.758 1.00 86.62 183 ARG A N 1
ATOM 1434 C CA . ARG A 1 183 ? 24.160 14.547 -4.692 1.00 86.62 183 ARG A CA 1
ATOM 1435 C C . ARG A 1 183 ? 23.498 13.751 -5.807 1.00 86.62 183 ARG A C 1
ATOM 1437 O O . ARG A 1 183 ? 24.114 12.816 -6.316 1.00 86.62 183 ARG A O 1
ATOM 1444 N N . TYR A 1 184 ? 22.284 14.148 -6.155 1.00 84.25 184 TYR A N 1
ATOM 1445 C CA . TYR A 1 184 ? 21.634 13.765 -7.402 1.00 84.25 184 TYR A CA 1
ATOM 1446 C C . TYR A 1 184 ? 21.939 14.840 -8.471 1.00 84.25 184 TYR A C 1
ATOM 1448 O O . TYR A 1 184 ? 22.305 15.954 -8.075 1.00 84.25 184 TYR A O 1
ATOM 1456 N N . PRO A 1 185 ? 21.895 14.500 -9.774 1.00 84.06 185 PRO A N 1
ATOM 1457 C CA . PRO A 1 185 ? 22.117 15.434 -10.882 1.00 84.06 185 PRO A CA 1
ATOM 1458 C C . PRO A 1 185 ? 21.199 16.656 -10.869 1.00 84.06 185 PRO A C 1
ATOM 1460 O O . PRO A 1 185 ? 20.067 16.545 -10.346 1.00 84.06 185 PRO A O 1
#

pLDDT: mean 90.21, std 12.72, range [32.59, 98.62]